Protein AF-A0A2A5AQL3-F1 (afdb_monomer_lite)

Secondary structure (DSSP, 8-state):
-EEETTEEESSEEEEETT-EEE--B-SSS-EEEEEE-SS-EEEEEEE-BS--EEE--S-EEEEEE-SS-TT-EEEEEEES-S------TTS-----SPPSEEEEEEE--TTBSS-EEEEEEEPSS---------GGGBPPPPP-PPPHHHHHHHHHHTT--------------------------TT------------------------

Structure (mmCIF, N/CA/C/O backbone):
data_AF-A0A2A5AQL3-F1
#
_entry.id   AF-A0A2A5AQL3-F1
#
loop_
_atom_site.group_PDB
_atom_site.id
_atom_site.type_symbol
_atom_site.label_atom_id
_atom_site.label_alt_id
_atom_site.label_comp_id
_atom_site.label_asym_id
_atom_site.label_entity_id
_atom_site.label_seq_id
_atom_site.pdbx_PDB_ins_code
_atom_site.Cartn_x
_atom_site.Cartn_y
_atom_site.Cartn_z
_atom_site.occupancy
_atom_site.B_iso_or_equiv
_atom_site.auth_seq_id
_atom_site.auth_comp_id
_atom_site.auth_asym_id
_atom_site.auth_atom_id
_atom_site.pdbx_PDB_model_num
ATOM 1 N N . MET A 1 1 ? 4.014 -6.998 -7.794 1.00 96.44 1 MET A N 1
ATOM 2 C CA . MET A 1 1 ? 3.360 -5.845 -8.438 1.00 96.44 1 MET A CA 1
ATOM 3 C C . MET A 1 1 ? 3.748 -5.825 -9.908 1.00 96.44 1 MET A C 1
ATOM 5 O O . MET A 1 1 ? 4.923 -5.728 -10.211 1.00 96.44 1 MET A O 1
ATOM 9 N N . VAL A 1 2 ? 2.792 -6.007 -10.815 1.00 98.00 2 VAL A N 1
ATOM 10 C CA . VAL A 1 2 ? 3.047 -6.128 -12.260 1.00 98.00 2 VAL A CA 1
ATOM 11 C C . VAL A 1 2 ? 2.979 -4.767 -12.951 1.00 98.00 2 VAL A C 1
ATOM 13 O O . VAL A 1 2 ? 2.161 -3.936 -12.569 1.00 98.00 2 VAL A O 1
ATOM 16 N N . GLN A 1 3 ? 3.802 -4.560 -13.975 1.00 98.19 3 GLN A N 1
ATOM 17 C CA . GLN A 1 3 ? 3.658 -3.472 -14.945 1.00 98.19 3 GLN A CA 1
ATOM 18 C C . GLN A 1 3 ? 2.835 -3.994 -16.123 1.00 98.19 3 GLN A C 1
ATOM 20 O O . GLN A 1 3 ? 3.215 -4.996 -16.735 1.00 98.19 3 GLN A O 1
ATOM 25 N N . LYS A 1 4 ? 1.675 -3.389 -16.379 1.00 97.69 4 LYS A N 1
ATOM 26 C CA . LYS A 1 4 ? 0.786 -3.743 -17.494 1.00 97.69 4 LYS A CA 1
ATOM 27 C C . LYS A 1 4 ? -0.075 -2.540 -17.861 1.00 97.69 4 LYS A C 1
ATOM 29 O O . LYS A 1 4 ? -0.548 -1.839 -16.969 1.00 97.69 4 LYS A O 1
ATOM 34 N N . ASN A 1 5 ? -0.349 -2.354 -19.147 1.00 97.44 5 ASN A N 1
ATOM 35 C CA . ASN A 1 5 ? -1.137 -1.252 -19.691 1.00 97.44 5 ASN A CA 1
ATOM 36 C C . ASN A 1 5 ? -0.606 0.123 -19.254 1.00 97.44 5 ASN A C 1
ATOM 38 O O . ASN A 1 5 ? -1.391 1.040 -19.013 1.00 97.44 5 ASN A O 1
ATOM 42 N N . LYS A 1 6 ? 0.721 0.270 -19.136 1.00 97.50 6 LYS A N 1
ATOM 43 C CA . LYS A 1 6 ? 1.376 1.489 -18.637 1.00 97.50 6 LYS A CA 1
ATOM 44 C C . LYS A 1 6 ? 0.867 1.894 -17.247 1.00 97.50 6 LYS A C 1
ATOM 46 O O . LYS A 1 6 ? 0.716 3.081 -16.961 1.00 97.50 6 LYS A O 1
ATOM 51 N N . GLU A 1 7 ? 0.594 0.906 -16.393 1.00 98.00 7 GLU A N 1
ATOM 52 C CA . GLU A 1 7 ? 0.256 1.063 -14.978 1.00 98.00 7 GLU A CA 1
ATOM 53 C C . GLU A 1 7 ? 0.971 0.012 -14.113 1.00 98.00 7 GLU A C 1
ATOM 55 O O . GLU A 1 7 ? 1.351 -1.063 -14.580 1.00 98.00 7 GLU A O 1
ATOM 60 N N . PHE A 1 8 ? 1.110 0.311 -12.820 1.00 98.12 8 PHE A N 1
ATOM 61 C CA . PHE A 1 8 ? 1.452 -0.678 -11.802 1.00 98.12 8 PHE A CA 1
ATOM 62 C C . PHE A 1 8 ? 0.181 -1.290 -11.208 1.00 98.12 8 PHE A C 1
ATOM 64 O O . PHE A 1 8 ? -0.707 -0.576 -10.733 1.00 98.12 8 PHE A O 1
ATOM 71 N N . PHE A 1 9 ? 0.115 -2.620 -11.166 1.00 96.25 9 PHE A N 1
ATOM 72 C CA . PHE A 1 9 ? -0.994 -3.353 -10.570 1.00 96.25 9 PHE A CA 1
ATOM 73 C C . PHE A 1 9 ? -0.526 -4.325 -9.466 1.00 96.25 9 PHE A C 1
ATOM 75 O O . PHE A 1 9 ? 0.368 -5.149 -9.690 1.00 96.25 9 PHE A O 1
ATOM 82 N N . PRO A 1 10 ? -1.137 -4.287 -8.268 1.00 95.56 10 PRO A N 1
ATOM 83 C CA . PRO A 1 10 ? -2.096 -3.277 -7.806 1.00 95.56 10 PRO A CA 1
ATOM 84 C C . PRO A 1 10 ? -1.428 -1.906 -7.558 1.00 95.56 10 PRO A C 1
ATOM 86 O O . PRO A 1 10 ? -0.244 -1.861 -7.249 1.00 95.56 10 PRO A O 1
ATOM 89 N N . LYS A 1 11 ? -2.199 -0.801 -7.587 1.00 95.44 11 LYS A N 1
ATOM 90 C CA . LYS A 1 11 ? -1.698 0.554 -7.233 1.00 95.44 11 LYS A CA 1
ATOM 91 C C . LYS A 1 11 ? -1.263 0.696 -5.770 1.00 95.44 11 LYS A C 1
ATOM 93 O O . LYS A 1 11 ? -0.419 1.520 -5.448 1.00 95.44 11 LYS A O 1
ATOM 98 N N . VAL A 1 12 ? -1.851 -0.107 -4.885 1.00 96.06 12 VAL A N 1
ATOM 99 C CA . VAL A 1 12 ? -1.443 -0.237 -3.481 1.00 96.06 12 VAL A CA 1
ATOM 100 C C . VAL A 1 12 ? -1.299 -1.718 -3.170 1.00 96.06 12 VAL A C 1
ATOM 102 O O . VAL A 1 12 ? -2.273 -2.475 -3.317 1.00 96.06 12 VAL A O 1
ATOM 105 N N . LEU A 1 13 ? -0.096 -2.105 -2.759 1.00 96.12 13 LEU A N 1
ATOM 106 C CA . LEU A 1 13 ? 0.259 -3.424 -2.249 1.00 96.12 13 LEU A CA 1
ATOM 107 C C . LEU A 1 13 ? 0.559 -3.298 -0.753 1.00 96.12 13 LEU A C 1
ATOM 109 O O . LEU A 1 13 ? 1.261 -2.378 -0.356 1.00 96.12 13 LEU A O 1
ATOM 113 N N . VAL A 1 14 ? 0.043 -4.216 0.059 1.00 95.62 14 VAL A N 1
ATOM 114 C CA . VAL A 1 14 ? 0.361 -4.306 1.491 1.00 95.62 14 VAL A CA 1
ATOM 115 C C . VAL A 1 14 ? 1.009 -5.659 1.733 1.00 95.62 14 VAL A C 1
ATOM 117 O O . VAL A 1 14 ? 0.516 -6.656 1.200 1.00 95.62 14 VAL A O 1
ATOM 120 N N . ALA A 1 15 ? 2.110 -5.684 2.476 1.00 94.81 15 ALA A N 1
ATOM 121 C CA . ALA A 1 15 ? 2.846 -6.902 2.781 1.00 94.81 15 ALA A CA 1
ATOM 122 C C . ALA A 1 15 ? 3.559 -6.806 4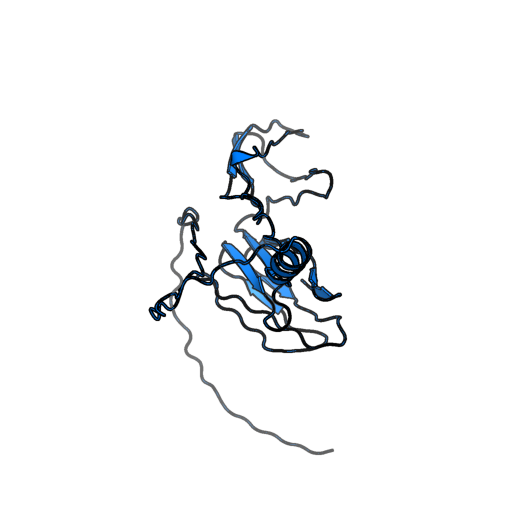.145 1.00 94.81 15 ALA A C 1
ATOM 124 O O . ALA A 1 15 ? 3.904 -5.703 4.571 1.00 94.81 15 ALA A O 1
ATOM 125 N N . PRO A 1 16 ? 3.820 -7.933 4.823 1.00 95.31 16 PRO A N 1
ATOM 126 C CA . PRO A 1 16 ? 4.685 -7.957 5.999 1.00 95.31 16 PRO A CA 1
ATOM 127 C C . PRO A 1 16 ? 6.148 -7.627 5.674 1.00 95.31 16 PRO A C 1
ATOM 129 O O . PRO A 1 16 ? 6.594 -7.759 4.524 1.00 95.31 16 PRO A O 1
ATOM 132 N N . ILE A 1 17 ? 6.912 -7.243 6.699 1.00 96.62 17 ILE A N 1
ATOM 133 C CA . ILE A 1 17 ? 8.380 -7.163 6.637 1.00 96.62 17 ILE A CA 1
ATOM 134 C C . ILE A 1 17 ? 8.960 -8.479 6.088 1.00 96.62 17 ILE A C 1
ATOM 136 O O . ILE A 1 17 ? 8.407 -9.557 6.287 1.00 96.62 17 ILE A O 1
ATOM 140 N N . ASN A 1 18 ? 10.072 -8.379 5.359 1.00 95.69 18 ASN A N 1
ATOM 141 C CA . ASN A 1 18 ? 10.784 -9.486 4.711 1.00 95.69 18 ASN A CA 1
ATOM 142 C C . ASN A 1 18 ? 10.027 -10.164 3.558 1.00 95.69 18 ASN A C 1
ATOM 144 O O . ASN A 1 18 ? 10.521 -11.130 2.975 1.00 95.69 18 ASN A O 1
ATOM 148 N N . THR A 1 19 ? 8.886 -9.615 3.132 1.00 93.62 19 THR A N 1
ATOM 149 C CA . THR A 1 19 ? 8.210 -10.089 1.920 1.00 93.62 19 THR A CA 1
ATOM 150 C C . THR A 1 19 ? 9.032 -9.772 0.668 1.00 93.62 19 THR A C 1
ATOM 152 O O . THR A 1 19 ? 9.447 -8.630 0.440 1.00 93.62 19 THR A O 1
ATOM 155 N N . LYS A 1 20 ? 9.210 -10.782 -0.192 1.00 96.56 20 LYS A N 1
ATOM 156 C CA . LYS A 1 20 ? 9.762 -10.633 -1.547 1.00 96.56 20 LYS A CA 1
ATOM 157 C C . LYS A 1 20 ? 8.668 -10.167 -2.508 1.00 96.56 20 LYS A C 1
ATOM 159 O O . LYS A 1 20 ? 7.750 -10.921 -2.830 1.00 96.56 20 LYS A O 1
ATOM 164 N N . VAL A 1 21 ? 8.775 -8.940 -3.014 1.00 97.50 21 VAL A N 1
ATOM 165 C CA . VAL A 1 21 ? 7.838 -8.403 -4.014 1.00 97.50 21 VAL A CA 1
ATOM 166 C C . VAL A 1 21 ? 8.438 -8.536 -5.406 1.00 97.50 21 VAL A C 1
ATOM 168 O O . VAL A 1 21 ? 9.466 -7.939 -5.704 1.00 97.50 21 VAL A O 1
ATOM 171 N N . TRP A 1 22 ? 7.767 -9.289 -6.274 1.00 98.06 22 TRP A N 1
ATOM 172 C CA . TRP A 1 22 ? 8.137 -9.430 -7.684 1.00 98.06 22 TRP A CA 1
ATOM 173 C C . TRP A 1 22 ? 7.622 -8.286 -8.546 1.00 98.06 22 TRP A C 1
ATOM 175 O O . TRP A 1 22 ? 6.484 -7.842 -8.364 1.00 98.06 22 TRP A O 1
ATOM 185 N N . PHE A 1 23 ? 8.415 -7.893 -9.543 1.00 98.06 23 PHE A N 1
ATOM 186 C CA . PHE A 1 23 ? 8.087 -6.804 -10.459 1.00 98.06 23 PHE A CA 1
ATOM 187 C C . PHE A 1 23 ? 8.127 -7.175 -11.951 1.00 98.06 23 PHE A C 1
ATOM 189 O O . PHE A 1 23 ? 8.929 -6.626 -12.706 1.00 98.06 23 PHE A O 1
ATOM 196 N N . PRO A 1 24 ? 7.274 -8.093 -12.426 1.00 98.19 24 PRO A N 1
ATOM 197 C CA . PRO A 1 24 ? 7.236 -8.434 -13.843 1.00 98.19 24 PRO A CA 1
ATOM 198 C C . PRO A 1 24 ? 6.749 -7.259 -14.699 1.00 98.19 24 PRO A C 1
ATOM 200 O O . PRO A 1 24 ? 5.858 -6.509 -14.294 1.00 98.19 24 PRO A O 1
ATOM 203 N N . ASN A 1 25 ? 7.308 -7.130 -15.899 1.00 98.50 25 ASN A N 1
ATOM 204 C CA . ASN A 1 25 ? 6.835 -6.246 -16.956 1.00 98.50 25 ASN A CA 1
ATOM 205 C C . ASN A 1 25 ? 6.129 -7.059 -18.050 1.00 98.50 25 ASN A C 1
ATOM 207 O O . ASN A 1 25 ? 6.756 -7.872 -18.729 1.00 98.50 25 ASN A O 1
ATOM 211 N N . LYS A 1 26 ? 4.817 -6.843 -18.194 1.00 98.19 26 LYS A N 1
ATOM 212 C CA . LYS A 1 26 ? 3.959 -7.498 -19.191 1.00 98.19 26 LYS A CA 1
ATOM 213 C C . LYS A 1 26 ? 3.638 -6.614 -20.397 1.00 98.19 26 LYS A C 1
ATOM 215 O O . LYS A 1 26 ? 2.920 -7.071 -21.281 1.00 98.19 26 LYS A O 1
ATOM 220 N N . ASP A 1 27 ? 4.139 -5.386 -20.437 1.00 97.69 27 ASP A N 1
ATOM 221 C CA . ASP A 1 27 ? 4.005 -4.530 -21.609 1.00 97.69 27 ASP A CA 1
ATOM 222 C C . ASP A 1 27 ? 5.117 -4.834 -22.629 1.00 97.69 27 ASP A C 1
ATOM 224 O O . ASP A 1 27 ? 6.225 -5.229 -22.255 1.00 97.69 27 ASP A O 1
ATOM 228 N N . PRO A 1 28 ? 4.866 -4.630 -23.936 1.00 96.56 28 PRO A N 1
ATOM 229 C CA . PRO A 1 28 ? 5.867 -4.863 -24.980 1.00 96.56 28 PRO A CA 1
ATOM 230 C C . PRO A 1 28 ? 6.956 -3.777 -25.020 1.00 96.56 28 PRO A C 1
ATOM 232 O O . PRO A 1 28 ? 7.865 -3.839 -25.851 1.00 96.56 28 PRO A O 1
ATOM 235 N N . ILE A 1 29 ? 6.886 -2.775 -24.140 1.00 96.94 29 ILE A N 1
ATOM 236 C CA . ILE A 1 29 ? 7.815 -1.645 -24.048 1.00 96.94 29 ILE A CA 1
ATOM 237 C C . ILE A 1 29 ? 8.629 -1.711 -22.754 1.00 96.94 29 ILE A C 1
ATOM 239 O O . ILE A 1 29 ? 8.264 -2.394 -21.797 1.00 96.94 29 ILE A O 1
ATOM 243 N N . PHE A 1 30 ? 9.764 -1.016 -22.740 1.00 97.94 30 PHE A N 1
ATOM 244 C CA . PHE A 1 30 ? 10.570 -0.908 -21.532 1.00 97.94 30 PHE A CA 1
ATOM 245 C C . PHE A 1 30 ? 9.830 -0.100 -20.473 1.00 97.94 30 PHE A C 1
ATOM 247 O O . PHE A 1 30 ? 9.227 0.934 -20.763 1.00 97.94 30 PHE A O 1
ATOM 254 N N . HIS A 1 31 ? 9.936 -0.575 -19.243 1.00 98.06 31 HIS A N 1
ATOM 255 C CA . HIS A 1 31 ? 9.557 0.149 -18.045 1.00 98.06 31 HIS A CA 1
AT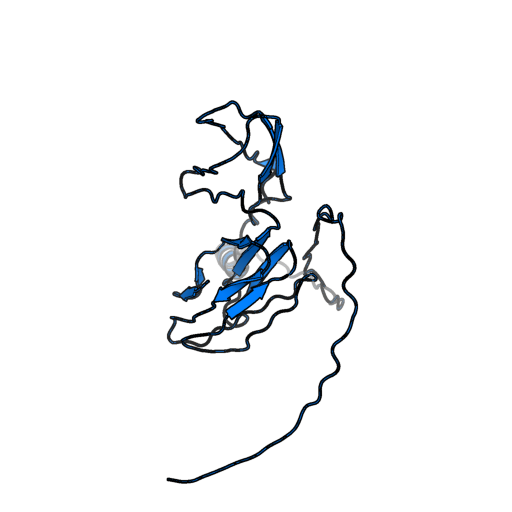OM 256 C C . HIS A 1 31 ? 10.681 0.012 -17.023 1.00 98.06 31 HIS A C 1
ATOM 258 O O . HIS A 1 31 ? 11.577 -0.819 -17.183 1.00 98.06 31 HIS A O 1
ATOM 264 N N . ASN A 1 32 ? 10.637 0.835 -15.987 1.00 96.88 32 ASN A N 1
ATOM 265 C CA . ASN A 1 32 ? 11.533 0.744 -14.850 1.00 96.88 32 ASN A CA 1
ATOM 266 C C . ASN A 1 32 ? 10.748 0.952 -13.562 1.00 96.88 32 ASN A C 1
ATOM 268 O O . ASN A 1 32 ? 9.611 1.432 -13.568 1.00 96.88 32 ASN A O 1
ATOM 272 N N . ILE A 1 33 ? 11.399 0.599 -12.462 1.00 96.94 33 ILE A N 1
ATOM 273 C CA . ILE A 1 33 ? 10.881 0.805 -11.121 1.00 96.94 33 ILE A CA 1
ATOM 274 C C . ILE A 1 33 ? 11.939 1.530 -10.335 1.00 96.94 33 ILE A C 1
ATOM 276 O O . ILE A 1 33 ? 13.025 0.990 -10.134 1.00 96.94 33 ILE A O 1
ATOM 280 N N . PHE A 1 34 ? 11.580 2.714 -9.862 1.00 96.25 34 PHE A N 1
ATOM 281 C CA . PHE A 1 34 ? 12.422 3.491 -8.976 1.00 96.25 34 PHE A CA 1
ATOM 282 C C . PHE A 1 34 ? 11.656 3.929 -7.725 1.00 96.25 34 PHE A C 1
ATOM 284 O O . PHE A 1 34 ? 10.426 4.026 -7.721 1.00 96.25 34 PHE A O 1
ATOM 291 N N . SER A 1 35 ? 12.396 4.202 -6.658 1.00 94.12 35 SER A N 1
ATOM 292 C CA . SER A 1 35 ? 11.920 4.852 -5.443 1.00 94.12 35 SER A CA 1
ATOM 293 C C . SER A 1 35 ? 13.046 5.699 -4.864 1.00 94.12 35 SER A C 1
ATOM 295 O O . SER A 1 35 ? 14.115 5.175 -4.553 1.00 94.12 35 SER A O 1
ATOM 297 N N . TYR A 1 36 ? 12.794 6.992 -4.669 1.00 87.62 36 TYR A N 1
ATOM 298 C CA . TYR A 1 36 ? 13.705 7.900 -3.962 1.00 87.62 36 TYR A CA 1
ATOM 299 C C . TYR A 1 36 ? 13.287 8.089 -2.498 1.00 87.62 36 TYR A C 1
ATOM 301 O O . TYR A 1 36 ? 13.374 9.180 -1.944 1.00 87.62 36 TYR A O 1
ATOM 309 N N . ASN A 1 37 ? 12.789 7.026 -1.866 1.00 85.75 37 ASN A N 1
ATOM 310 C CA . ASN A 1 37 ? 12.355 7.064 -0.476 1.00 85.75 37 ASN A CA 1
ATOM 311 C C . ASN A 1 37 ? 13.555 7.042 0.487 1.00 85.75 37 ASN A C 1
ATOM 313 O O . ASN A 1 37 ? 14.507 6.287 0.280 1.00 85.75 37 ASN A O 1
ATOM 317 N N . LYS A 1 38 ? 13.470 7.799 1.589 1.00 87.12 38 LYS A N 1
ATOM 318 C CA . LYS A 1 38 ? 14.459 7.801 2.683 1.00 87.12 38 LYS A CA 1
ATOM 319 C C . LYS A 1 38 ? 14.644 6.417 3.312 1.00 87.12 38 LYS A C 1
ATOM 321 O O . LYS A 1 38 ? 15.739 6.089 3.751 1.00 87.12 38 LYS A O 1
ATOM 326 N N . ILE A 1 39 ? 13.593 5.592 3.322 1.00 90.06 39 ILE A N 1
ATOM 327 C CA . ILE A 1 39 ? 13.624 4.249 3.926 1.00 90.06 39 ILE A CA 1
ATOM 328 C C . ILE A 1 39 ? 14.462 3.271 3.090 1.00 90.06 39 ILE A C 1
ATOM 330 O O . ILE A 1 39 ? 15.239 2.484 3.631 1.00 90.06 39 ILE A O 1
ATOM 334 N N . LYS A 1 40 ? 14.282 3.299 1.765 1.00 86.56 40 LYS A N 1
ATOM 335 C CA . LYS A 1 40 ? 15.022 2.478 0.803 1.00 86.56 40 LYS A CA 1
ATOM 336 C C . LYS A 1 40 ? 15.001 3.163 -0.553 1.00 86.56 40 LYS A C 1
ATOM 338 O O . LYS A 1 40 ? 13.936 3.285 -1.163 1.00 86.56 40 LYS A O 1
ATOM 343 N N . LYS A 1 41 ? 16.182 3.538 -1.038 1.00 93.12 41 LYS A N 1
ATOM 344 C CA . LYS A 1 41 ? 16.367 3.876 -2.447 1.00 93.12 41 LYS A CA 1
ATOM 345 C C . LYS A 1 41 ? 16.312 2.591 -3.267 1.00 93.12 41 LYS A C 1
ATOM 347 O O . LYS A 1 41 ? 16.860 1.565 -2.864 1.00 93.12 41 LYS A O 1
ATOM 352 N N . LEU A 1 42 ? 15.613 2.640 -4.389 1.00 93.00 42 LEU A N 1
ATOM 353 C CA . LEU A 1 42 ? 15.448 1.509 -5.292 1.00 93.00 42 LEU A CA 1
ATOM 354 C C . LEU A 1 42 ? 15.542 2.014 -6.723 1.00 93.00 42 LEU A C 1
ATOM 356 O O . LEU A 1 42 ? 14.876 2.987 -7.057 1.00 93.00 42 LEU A O 1
ATOM 360 N N . ASP A 1 43 ? 16.298 1.316 -7.557 1.00 95.44 43 ASP A N 1
ATOM 361 C CA . ASP A 1 43 ? 16.226 1.435 -9.007 1.00 95.44 43 ASP A CA 1
ATOM 362 C C . ASP A 1 43 ? 16.502 0.057 -9.618 1.00 95.44 43 ASP A C 1
ATOM 364 O O . ASP A 1 43 ? 17.478 -0.616 -9.274 1.00 95.44 43 ASP A O 1
ATOM 368 N N . LEU A 1 44 ? 15.587 -0.421 -10.459 1.00 96.12 44 LEU A N 1
ATOM 369 C CA . LEU A 1 44 ? 15.709 -1.712 -11.136 1.00 96.12 44 LEU A CA 1
ATOM 370 C C . LEU A 1 44 ? 16.243 -1.600 -12.565 1.00 96.12 44 LEU A C 1
ATOM 372 O O . LEU A 1 44 ? 16.358 -2.625 -13.238 1.00 96.12 44 LEU A O 1
ATOM 376 N N . GLY A 1 45 ? 16.555 -0.387 -13.024 1.00 96.50 45 GLY A N 1
ATOM 377 C CA . GLY A 1 45 ? 16.861 -0.123 -14.421 1.00 96.50 45 GLY A CA 1
ATOM 378 C C . GLY A 1 45 ? 15.658 -0.388 -15.330 1.00 96.50 45 GLY A C 1
ATOM 379 O O . GLY A 1 45 ? 14.559 -0.742 -14.892 1.00 96.50 45 GLY A O 1
ATOM 380 N N . LYS A 1 46 ? 15.861 -0.196 -16.634 1.00 97.38 46 LYS A N 1
ATOM 381 C CA . LYS A 1 46 ? 14.834 -0.425 -17.658 1.00 97.38 46 LYS A CA 1
ATOM 382 C C . LYS A 1 46 ? 14.861 -1.883 -18.106 1.00 97.38 46 LYS A C 1
ATOM 384 O O . LYS A 1 46 ? 15.915 -2.395 -18.463 1.00 97.38 46 LYS A O 1
ATOM 389 N N . TYR A 1 47 ? 13.707 -2.544 -18.146 1.00 98.12 47 TYR A N 1
ATOM 390 C CA . TYR A 1 47 ? 13.613 -3.945 -18.571 1.00 98.12 47 TYR A CA 1
ATOM 391 C C . TYR A 1 47 ? 12.253 -4.299 -19.188 1.00 98.12 47 TYR A C 1
ATOM 393 O O . TYR A 1 47 ? 11.271 -3.558 -19.074 1.00 98.12 47 TYR A O 1
ATOM 401 N N . LYS A 1 48 ? 12.202 -5.470 -19.834 1.00 96.75 48 LYS A N 1
ATOM 402 C CA . LYS A 1 48 ? 10.986 -6.174 -20.276 1.00 96.75 48 LYS A CA 1
ATOM 403 C C . LYS A 1 48 ? 10.948 -7.573 -19.653 1.00 96.75 48 LYS A C 1
ATOM 405 O O . LYS A 1 48 ? 11.988 -8.121 -19.296 1.00 96.75 48 LYS A O 1
ATOM 410 N N . GLY A 1 49 ? 9.763 -8.167 -19.529 1.00 96.00 49 GLY A N 1
ATOM 411 C CA . GLY A 1 49 ? 9.623 -9.568 -19.126 1.00 96.00 49 GLY A CA 1
ATOM 412 C C . GLY A 1 49 ? 9.667 -9.810 -17.613 1.00 96.00 49 GLY A C 1
ATOM 413 O O . GLY A 1 49 ? 9.033 -9.096 -16.839 1.00 96.00 49 GLY A O 1
ATOM 414 N N . LYS A 1 50 ? 10.357 -10.876 -17.183 1.00 94.94 50 LYS A N 1
ATOM 415 C CA . LYS A 1 50 ? 10.172 -11.513 -15.858 1.00 94.94 50 LYS A CA 1
ATOM 416 C C . LYS A 1 50 ? 10.370 -10.573 -14.657 1.00 94.94 50 LYS A C 1
ATOM 418 O O . LYS A 1 50 ? 9.665 -10.717 -13.658 1.00 94.94 50 LYS A O 1
ATOM 423 N N . GLY A 1 51 ? 11.267 -9.593 -14.761 1.00 95.31 51 GLY A N 1
ATOM 424 C CA . GLY A 1 51 ? 11.668 -8.759 -13.625 1.00 95.31 51 GLY A CA 1
ATOM 425 C C . GLY A 1 51 ? 12.380 -9.570 -12.536 1.00 95.31 51 GLY A C 1
ATOM 426 O O . GLY A 1 51 ? 12.758 -10.720 -12.753 1.00 95.31 51 GLY A O 1
ATOM 427 N N . ARG A 1 52 ? 12.561 -8.969 -11.356 1.00 96.12 52 ARG A N 1
ATOM 428 C CA . ARG A 1 52 ? 13.227 -9.597 -10.202 1.00 96.12 52 ARG A CA 1
ATOM 429 C C . ARG A 1 52 ? 12.514 -9.263 -8.885 1.00 96.12 52 ARG A C 1
ATOM 431 O O . ARG A 1 52 ? 11.801 -8.253 -8.839 1.00 96.12 52 ARG A O 1
ATOM 438 N N . PRO A 1 53 ? 12.647 -10.094 -7.837 1.00 97.25 53 PRO A N 1
ATOM 439 C CA . PRO A 1 53 ? 12.070 -9.803 -6.536 1.00 97.25 53 PRO A CA 1
ATOM 440 C C . PRO A 1 53 ? 12.925 -8.796 -5.769 1.00 97.25 53 PRO A C 1
ATOM 442 O O . PRO A 1 53 ? 14.149 -8.813 -5.866 1.00 97.25 53 PRO A O 1
ATOM 445 N N . ILE A 1 54 ? 12.279 -7.965 -4.953 1.00 97.00 54 ILE A N 1
ATOM 446 C CA . ILE A 1 54 ? 12.943 -7.096 -3.976 1.00 97.00 54 ILE A CA 1
ATOM 447 C C . ILE A 1 54 ? 12.374 -7.383 -2.596 1.00 97.00 54 ILE A C 1
ATOM 449 O O . ILE A 1 54 ? 11.155 -7.402 -2.410 1.00 97.00 54 ILE A O 1
ATOM 453 N N . THR A 1 55 ? 13.267 -7.592 -1.633 1.00 96.50 55 THR A N 1
ATOM 454 C CA . THR A 1 55 ? 12.912 -7.747 -0.222 1.00 96.50 55 THR A CA 1
ATOM 455 C C . THR A 1 55 ? 12.838 -6.380 0.446 1.00 96.50 55 THR A C 1
ATOM 457 O O . THR A 1 55 ? 13.751 -5.553 0.314 1.00 96.50 55 THR A O 1
ATOM 460 N N . PHE A 1 56 ? 11.763 -6.151 1.193 1.00 95.25 56 PHE A N 1
ATOM 461 C CA . PHE A 1 56 ? 11.588 -4.954 2.007 1.00 95.25 56 PHE A CA 1
ATOM 462 C C . PHE A 1 56 ? 11.702 -5.317 3.489 1.00 95.25 56 PHE A C 1
ATOM 464 O O . PHE A 1 56 ? 10.832 -5.984 4.036 1.00 95.25 56 PHE A O 1
ATOM 471 N N . GLN A 1 57 ? 12.793 -4.891 4.124 1.00 94.50 57 GLN A N 1
ATOM 472 C CA . GLN A 1 57 ? 13.143 -5.281 5.498 1.00 94.50 57 GLN A CA 1
ATOM 473 C C . GLN A 1 57 ? 12.704 -4.254 6.547 1.00 94.50 57 GLN A C 1
ATOM 475 O O . GLN A 1 57 ? 12.665 -4.558 7.731 1.00 94.50 57 GLN A O 1
ATOM 480 N N . LYS A 1 58 ? 12.368 -3.032 6.124 1.00 95.19 58 LYS A N 1
ATOM 481 C CA . LYS A 1 58 ? 11.925 -1.964 7.022 1.00 95.19 58 LYS A CA 1
ATOM 482 C C . LYS A 1 58 ? 10.438 -1.703 6.833 1.00 95.19 58 LYS A C 1
ATOM 484 O O . LYS A 1 58 ? 9.942 -1.657 5.703 1.00 95.19 58 LYS A O 1
ATOM 489 N N . GLN A 1 59 ? 9.730 -1.512 7.935 1.00 95.69 59 GLN A N 1
ATOM 490 C CA . GLN A 1 59 ? 8.356 -1.034 7.905 1.00 95.69 59 GLN A CA 1
ATOM 491 C C . GLN A 1 59 ? 8.285 0.368 7.287 1.00 95.69 59 GLN A C 1
ATOM 493 O O . GLN A 1 59 ? 9.174 1.193 7.481 1.00 95.69 59 GLN A O 1
ATOM 498 N N . GLY A 1 60 ? 7.219 0.636 6.534 1.00 94.25 60 GLY A N 1
ATOM 499 C CA . GLY A 1 60 ? 6.993 1.949 5.945 1.00 94.25 60 GLY A CA 1
ATOM 500 C C . GLY A 1 60 ? 6.197 1.919 4.651 1.00 94.25 60 GLY A C 1
ATOM 501 O O . GLY A 1 60 ? 5.761 0.873 4.173 1.00 94.25 60 GLY A O 1
ATOM 502 N N . ILE A 1 61 ? 6.005 3.103 4.080 1.00 94.88 61 ILE A N 1
ATOM 503 C CA . ILE A 1 61 ? 5.349 3.282 2.786 1.00 94.88 61 ILE A CA 1
ATOM 504 C C . ILE A 1 61 ? 6.428 3.581 1.756 1.00 94.88 61 ILE A C 1
ATOM 506 O O . ILE A 1 61 ? 7.179 4.539 1.903 1.00 94.88 61 ILE A O 1
ATOM 510 N N . TYR A 1 62 ? 6.477 2.775 0.704 1.00 96.06 62 TYR A N 1
ATOM 511 C CA . TYR A 1 62 ? 7.421 2.882 -0.397 1.00 96.06 62 TYR A CA 1
ATOM 512 C C . TYR A 1 62 ? 6.671 3.347 -1.644 1.00 96.06 62 TYR A C 1
ATOM 514 O O . TYR A 1 62 ? 6.019 2.527 -2.301 1.00 96.06 62 TYR A O 1
ATOM 522 N N . PRO A 1 63 ? 6.706 4.651 -1.969 1.00 96.00 63 PRO A N 1
ATOM 523 C CA . PRO A 1 63 ? 6.242 5.120 -3.265 1.00 96.00 63 PRO A CA 1
ATOM 524 C C . PRO A 1 63 ? 7.175 4.577 -4.349 1.00 96.00 63 PRO A C 1
ATOM 526 O O . PRO A 1 63 ? 8.395 4.656 -4.209 1.00 96.00 63 PRO A O 1
ATOM 529 N N . ILE A 1 64 ? 6.610 4.038 -5.422 1.00 96.69 64 ILE A N 1
ATOM 530 C CA . ILE A 1 64 ? 7.369 3.593 -6.589 1.00 96.69 64 ILE A CA 1
ATOM 531 C C . ILE A 1 64 ? 6.866 4.289 -7.851 1.00 96.69 64 ILE A C 1
ATOM 533 O O . ILE A 1 64 ? 5.668 4.566 -7.976 1.00 96.69 64 ILE A O 1
ATOM 537 N N . GLY A 1 65 ? 7.781 4.542 -8.782 1.00 97.06 65 GLY A N 1
ATOM 538 C CA . GLY A 1 65 ? 7.516 5.216 -10.050 1.00 97.06 65 GLY A CA 1
ATOM 539 C C . GLY A 1 65 ? 8.172 4.529 -11.248 1.00 97.06 65 GLY A C 1
ATOM 540 O O . GLY A 1 65 ? 8.986 3.621 -11.085 1.00 97.06 65 GLY A O 1
ATOM 541 N N . CYS A 1 66 ? 7.815 4.990 -12.449 1.00 97.56 66 CYS A N 1
ATOM 542 C CA . CYS A 1 66 ? 8.516 4.700 -13.704 1.00 97.56 66 CYS A CA 1
ATOM 543 C C . CYS A 1 66 ? 8.951 6.020 -14.354 1.00 97.56 66 CYS A C 1
ATOM 545 O O . CYS A 1 66 ? 8.158 6.950 -14.478 1.00 97.56 66 CYS A O 1
ATOM 547 N N . GLU A 1 67 ? 10.212 6.111 -14.763 1.00 95.44 67 GLU A N 1
ATOM 548 C CA . GLU A 1 67 ? 10.803 7.305 -15.380 1.00 95.44 67 GLU A CA 1
ATOM 549 C C . GLU A 1 67 ? 10.255 7.548 -16.787 1.00 95.44 67 GLU A C 1
ATOM 551 O O . GLU A 1 67 ? 10.144 8.686 -17.228 1.00 95.44 67 GLU A O 1
ATOM 556 N N . ILE A 1 68 ? 9.895 6.478 -17.503 1.00 96.38 68 ILE A N 1
ATOM 557 C CA . ILE A 1 68 ? 9.400 6.565 -18.885 1.00 96.38 68 ILE A CA 1
ATOM 558 C C . ILE A 1 68 ? 7.969 7.121 -18.918 1.00 96.38 68 ILE A C 1
ATOM 560 O O . ILE A 1 68 ? 7.604 7.862 -19.828 1.00 96.38 68 ILE A O 1
ATOM 564 N N . HIS A 1 69 ? 7.151 6.779 -17.921 1.00 95.94 69 HIS A N 1
ATOM 565 C CA . HIS A 1 69 ? 5.751 7.184 -17.849 1.00 95.94 69 HIS A CA 1
ATOM 566 C C . HIS A 1 69 ? 5.472 7.838 -16.498 1.00 95.94 69 HIS A C 1
ATOM 568 O O . HIS A 1 69 ? 5.171 7.155 -15.523 1.00 95.94 69 HIS A O 1
ATOM 574 N N . ALA A 1 70 ? 5.491 9.170 -16.451 1.00 93.56 70 ALA A N 1
ATOM 575 C CA . ALA A 1 70 ? 5.352 9.932 -15.205 1.00 93.56 70 ALA A CA 1
ATOM 576 C C . ALA A 1 70 ? 4.044 9.671 -14.422 1.00 93.56 70 ALA A C 1
ATOM 578 O O . ALA A 1 70 ? 3.950 9.998 -13.242 1.00 93.56 70 ALA A O 1
ATOM 579 N N . TRP A 1 71 ? 3.014 9.094 -15.054 1.00 95.12 71 TRP A N 1
ATOM 580 C CA . TRP A 1 71 ? 1.758 8.720 -14.387 1.00 95.12 71 TRP A CA 1
ATOM 581 C C . TRP A 1 71 ? 1.790 7.334 -13.732 1.00 95.12 71 TRP A C 1
ATOM 583 O O . TRP A 1 71 ? 0.884 7.002 -12.963 1.00 95.12 71 TRP A O 1
ATOM 593 N N . MET A 1 72 ? 2.784 6.503 -14.048 1.00 97.38 72 MET A N 1
ATOM 594 C CA . MET A 1 72 ? 2.952 5.200 -13.422 1.00 97.38 72 MET A CA 1
ATOM 595 C C . MET A 1 72 ? 3.490 5.402 -12.014 1.00 97.38 72 MET A C 1
ATOM 597 O O . MET A 1 72 ? 4.689 5.569 -11.811 1.00 97.38 72 MET A O 1
ATOM 601 N N . ALA A 1 73 ? 2.578 5.369 -11.049 1.00 96.62 73 ALA A N 1
ATOM 602 C CA . ALA A 1 73 ? 2.885 5.451 -9.634 1.00 96.62 73 ALA A CA 1
ATOM 603 C C . ALA A 1 73 ? 2.095 4.398 -8.854 1.00 96.62 73 ALA A C 1
ATOM 605 O O . ALA A 1 73 ? 0.931 4.110 -9.158 1.00 96.62 73 ALA A O 1
ATOM 606 N N . ALA A 1 74 ? 2.735 3.827 -7.841 1.00 97.56 74 ALA A N 1
ATOM 607 C CA . ALA A 1 74 ? 2.115 2.908 -6.897 1.00 97.56 74 ALA A CA 1
ATOM 608 C C . ALA A 1 74 ? 2.786 3.003 -5.527 1.00 97.56 74 ALA A C 1
ATOM 610 O O . ALA A 1 74 ? 3.791 3.687 -5.349 1.00 97.56 74 ALA A O 1
ATOM 611 N N . TYR A 1 75 ? 2.208 2.311 -4.551 1.00 97.19 75 TYR A N 1
ATOM 612 C CA . TYR A 1 75 ? 2.694 2.293 -3.179 1.00 97.19 75 TYR A CA 1
ATOM 613 C C . TYR A 1 75 ? 2.769 0.864 -2.661 1.00 97.19 75 TYR A C 1
ATOM 615 O O . TYR A 1 75 ? 1.828 0.079 -2.819 1.00 97.19 75 TYR A O 1
ATOM 623 N N . ILE A 1 76 ? 3.878 0.543 -2.008 1.00 96.94 76 ILE A N 1
ATOM 624 C CA . ILE A 1 76 ? 4.042 -0.688 -1.239 1.00 96.94 76 ILE A CA 1
ATOM 625 C C . ILE A 1 76 ? 4.054 -0.296 0.232 1.00 96.94 76 ILE A C 1
ATOM 627 O O . ILE A 1 76 ? 4.860 0.528 0.646 1.00 96.94 76 ILE A O 1
ATOM 631 N N . ILE A 1 77 ? 3.143 -0.855 1.017 1.00 96.44 77 ILE A N 1
ATOM 632 C CA . ILE A 1 77 ? 3.060 -0.636 2.458 1.00 96.44 77 ILE A CA 1
ATOM 633 C C . ILE A 1 77 ? 3.602 -1.883 3.134 1.00 96.44 77 ILE A C 1
ATOM 635 O O . ILE A 1 77 ? 3.037 -2.965 2.977 1.00 96.44 77 ILE A O 1
ATOM 639 N N . ILE A 1 78 ? 4.689 -1.716 3.872 1.00 96.38 78 ILE A N 1
ATOM 640 C CA . ILE A 1 78 ? 5.321 -2.775 4.646 1.00 96.38 78 ILE A CA 1
ATOM 641 C C . ILE A 1 78 ? 4.966 -2.579 6.109 1.00 96.38 78 ILE A C 1
ATOM 643 O O . ILE A 1 78 ? 5.151 -1.482 6.636 1.00 96.38 78 ILE A O 1
ATOM 647 N N . LEU A 1 79 ? 4.444 -3.624 6.745 1.00 95.38 79 LEU A N 1
ATOM 648 C CA . LEU A 1 79 ? 3.961 -3.603 8.126 1.00 95.38 79 LEU A CA 1
ATOM 649 C C . LEU A 1 79 ? 4.696 -4.652 8.968 1.00 95.38 79 LEU A C 1
ATOM 651 O O . LEU A 1 79 ? 4.978 -5.743 8.478 1.00 95.38 79 LEU A O 1
ATOM 655 N N . ASN A 1 80 ? 4.931 -4.363 10.248 1.00 93.50 80 ASN A N 1
ATOM 656 C CA . ASN A 1 80 ? 5.359 -5.352 11.246 1.00 93.50 80 ASN A CA 1
ATOM 657 C C . ASN A 1 80 ? 4.164 -6.115 11.864 1.00 93.50 80 ASN A C 1
ATOM 659 O O . ASN A 1 80 ? 4.120 -6.395 13.057 1.00 93.50 80 ASN A O 1
ATOM 663 N N . SER A 1 81 ? 3.103 -6.334 11.087 1.00 89.06 81 SER A N 1
ATOM 664 C CA . SER A 1 81 ? 1.866 -6.950 11.564 1.00 89.06 81 SER A CA 1
ATOM 665 C C . SER A 1 81 ? 1.095 -7.561 10.401 1.00 89.06 81 SER A C 1
ATOM 667 O O . SER A 1 81 ? 0.963 -6.935 9.347 1.00 89.06 81 SER A O 1
ATOM 669 N N . ASP A 1 82 ? 0.515 -8.737 10.630 1.00 88.12 82 ASP A N 1
ATOM 670 C CA . ASP A 1 82 ? -0.354 -9.418 9.663 1.00 88.12 82 ASP A CA 1
ATOM 671 C C . ASP A 1 82 ? -1.807 -8.912 9.704 1.00 88.12 82 ASP A C 1
ATOM 673 O O . ASP A 1 82 ? -2.655 -9.320 8.908 1.00 88.12 82 ASP A O 1
ATOM 677 N N . PHE 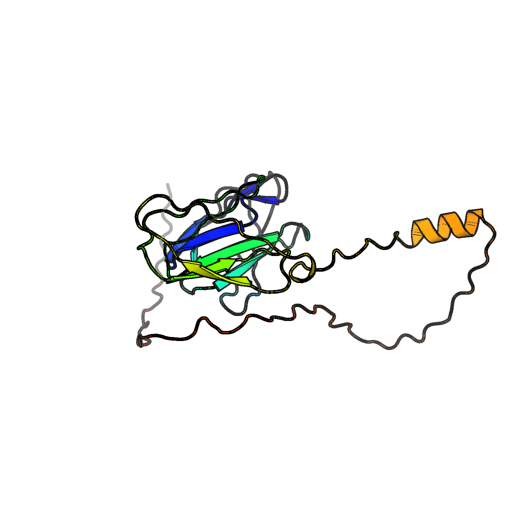A 1 83 ? -2.123 -7.988 10.617 1.00 93.00 83 PHE A N 1
ATOM 678 C CA . PHE A 1 83 ? -3.465 -7.437 10.769 1.00 93.00 83 PHE A CA 1
ATOM 679 C C . PHE A 1 83 ? -3.675 -6.225 9.862 1.00 93.00 83 PHE A C 1
ATOM 681 O O . PHE A 1 83 ? -3.567 -5.071 10.279 1.00 93.00 83 PHE A O 1
ATOM 688 N N . TYR A 1 84 ? -4.028 -6.484 8.605 1.00 94.25 84 TYR A N 1
ATOM 689 C CA . TYR A 1 84 ? -4.381 -5.440 7.648 1.00 94.25 84 TYR A CA 1
ATOM 690 C C . TYR A 1 84 ? -5.541 -5.851 6.742 1.00 94.25 84 TYR A C 1
ATOM 692 O O . TYR A 1 84 ? -5.849 -7.025 6.552 1.00 94.25 84 TYR A O 1
ATOM 700 N N . GLY A 1 85 ? -6.202 -4.850 6.166 1.00 93.19 85 GLY A N 1
ATOM 701 C CA . GLY A 1 85 ? -7.274 -5.040 5.201 1.00 93.19 85 GLY A CA 1
ATOM 702 C C . GLY A 1 85 ? -7.215 -3.961 4.132 1.00 93.19 85 GLY A C 1
ATOM 703 O O . GLY A 1 85 ? -6.967 -2.794 4.428 1.00 93.19 85 GLY A O 1
ATOM 704 N N . LYS A 1 86 ? -7.450 -4.350 2.878 1.00 93.00 86 LYS A N 1
ATOM 705 C CA . LYS A 1 86 ? -7.603 -3.414 1.764 1.00 93.00 86 LYS A CA 1
ATOM 706 C C . LYS A 1 86 ? -9.085 -3.251 1.465 1.00 93.00 86 LYS A C 1
ATOM 708 O O . LYS A 1 86 ? -9.779 -4.246 1.267 1.00 93.00 86 LYS A O 1
ATOM 713 N N . SER A 1 87 ? -9.561 -2.010 1.421 1.00 93.56 87 SER A N 1
ATOM 714 C CA . SER A 1 87 ? -10.922 -1.743 0.972 1.00 93.56 87 SER A CA 1
ATOM 715 C C . SER A 1 87 ? -11.080 -2.086 -0.508 1.00 93.56 87 SER A C 1
ATOM 717 O O . SER A 1 87 ? -10.198 -1.828 -1.333 1.00 93.56 87 SER A O 1
ATOM 719 N N . ASN A 1 88 ? -12.215 -2.686 -0.849 1.00 91.88 88 ASN A N 1
ATOM 720 C CA . ASN A 1 88 ? -12.632 -2.844 -2.235 1.00 91.88 88 ASN A CA 1
ATOM 721 C C . ASN A 1 88 ? -13.229 -1.533 -2.781 1.00 91.88 88 ASN A C 1
ATOM 723 O O . ASN A 1 88 ? -13.319 -0.526 -2.076 1.00 91.88 88 ASN A O 1
ATOM 727 N N . ILE A 1 89 ? -13.660 -1.551 -4.045 1.00 89.25 89 ILE A N 1
ATOM 728 C CA . ILE A 1 89 ? -14.266 -0.388 -4.716 1.00 89.25 89 ILE A CA 1
ATOM 729 C C . ILE A 1 89 ? -15.526 0.139 -4.006 1.00 89.25 89 ILE A C 1
ATOM 731 O O . ILE A 1 89 ? -15.812 1.329 -4.067 1.00 89.25 89 ILE A O 1
ATOM 735 N N . ASN A 1 90 ? -16.228 -0.727 -3.272 1.00 91.44 90 ASN A N 1
ATOM 736 C CA . ASN A 1 90 ? -17.423 -0.386 -2.500 1.00 91.44 90 ASN A CA 1
ATOM 737 C C . ASN A 1 90 ? -17.091 0.074 -1.066 1.00 91.44 90 ASN A C 1
ATOM 739 O O . ASN A 1 90 ? -17.992 0.325 -0.270 1.00 91.44 90 ASN A O 1
ATOM 743 N N . GLY A 1 91 ? -15.805 0.166 -0.710 1.00 90.81 91 GLY A N 1
ATOM 744 C CA . GLY A 1 91 ? -15.346 0.602 0.610 1.00 90.81 91 GLY A CA 1
ATOM 745 C C . GLY A 1 91 ? -15.362 -0.480 1.695 1.00 90.81 91 GLY A C 1
ATOM 746 O O . GLY A 1 91 ? -15.059 -0.176 2.847 1.00 90.81 91 GLY A O 1
ATOM 747 N N . TYR A 1 92 ? -15.671 -1.737 1.363 1.00 93.69 92 TYR A N 1
ATOM 748 C CA . TYR A 1 92 ? -15.662 -2.836 2.333 1.00 93.69 92 TYR A CA 1
ATOM 749 C C . TYR A 1 92 ? -14.271 -3.448 2.472 1.00 93.69 92 TYR A C 1
ATOM 751 O O . TYR A 1 92 ? -13.576 -3.661 1.480 1.00 93.69 92 TYR A O 1
ATOM 759 N N . PHE A 1 93 ? -13.897 -3.784 3.703 1.00 94.44 93 PHE A N 1
ATOM 760 C CA . PHE A 1 93 ? -12.694 -4.541 4.037 1.00 94.44 93 PHE A CA 1
ATOM 761 C C . PHE A 1 93 ? -13.014 -5.526 5.165 1.00 94.44 93 PHE A C 1
ATOM 763 O O . PHE A 1 93 ? -13.994 -5.360 5.892 1.00 94.44 93 PHE A O 1
ATOM 770 N N . SER A 1 94 ? -12.174 -6.544 5.324 1.00 94.19 94 SER A N 1
ATOM 771 C CA . SER A 1 94 ? -12.265 -7.505 6.422 1.00 94.19 94 SER A CA 1
ATOM 772 C C . SER A 1 94 ? -10.877 -7.788 6.972 1.00 94.19 94 SER A C 1
ATOM 774 O O . SER A 1 94 ? -9.951 -7.994 6.191 1.00 94.19 94 SER A O 1
ATOM 776 N N . ILE A 1 95 ? -10.760 -7.850 8.295 1.00 94.19 95 ILE A N 1
ATOM 777 C CA . ILE A 1 95 ? -9.560 -8.300 9.002 1.00 94.19 95 ILE A CA 1
ATOM 778 C C . ILE A 1 95 ? -10.016 -9.423 9.930 1.00 94.19 95 ILE A C 1
ATOM 780 O O . ILE A 1 95 ? -11.022 -9.276 10.626 1.00 94.19 95 ILE A O 1
ATOM 784 N N . LYS A 1 96 ? -9.334 -10.565 9.878 1.00 93.62 96 LYS A N 1
ATOM 785 C CA . LYS A 1 96 ? -9.686 -11.762 10.651 1.00 93.62 96 LYS A CA 1
ATOM 786 C C . LYS A 1 96 ? -8.764 -11.898 11.861 1.00 93.62 96 LYS A C 1
ATOM 788 O O . LYS A 1 96 ? -7.706 -11.280 11.902 1.00 93.62 96 LYS A O 1
ATOM 793 N N . ASN A 1 97 ? -9.169 -12.735 12.813 1.00 92.75 97 ASN A N 1
ATOM 794 C CA . ASN A 1 97 ? -8.342 -13.168 13.945 1.00 92.75 97 ASN A CA 1
ATOM 795 C C . ASN A 1 97 ? -7.871 -12.029 14.873 1.00 92.75 97 ASN A C 1
ATOM 797 O O . ASN A 1 97 ? -6.833 -12.137 15.517 1.00 92.75 97 ASN A O 1
ATOM 801 N N . LEU A 1 98 ? -8.646 -10.942 14.962 1.00 93.69 98 LEU A N 1
ATOM 802 C CA . LEU A 1 98 ? -8.421 -9.874 15.936 1.00 93.69 98 LEU A CA 1
ATOM 803 C C . LEU A 1 98 ? -9.028 -10.257 17.291 1.00 93.69 98 LEU A C 1
ATOM 805 O O . LEU A 1 98 ? -10.172 -10.707 17.357 1.00 93.69 98 LEU A O 1
ATOM 809 N N . LYS A 1 99 ? -8.274 -10.044 18.375 1.00 94.88 99 LYS A N 1
ATOM 810 C CA . LYS A 1 99 ? -8.758 -10.247 19.750 1.00 94.88 99 LYS A CA 1
ATOM 811 C C . LYS A 1 99 ? -9.808 -9.191 20.115 1.00 94.88 99 LYS A C 1
ATOM 813 O O . LYS A 1 99 ? -9.720 -8.049 19.660 1.00 94.88 99 LYS A O 1
ATOM 818 N N . ALA A 1 100 ? -10.770 -9.547 20.964 1.00 96.62 100 ALA A N 1
ATOM 819 C CA . ALA A 1 100 ? -11.661 -8.561 21.573 1.00 96.62 100 ALA A CA 1
ATOM 820 C C . ALA A 1 100 ? -10.867 -7.563 22.436 1.00 96.62 100 ALA A C 1
ATOM 822 O O . ALA A 1 100 ? -9.806 -7.901 22.960 1.00 96.62 100 ALA A O 1
ATOM 823 N N . GLY A 1 101 ? -11.374 -6.337 22.564 1.00 96.75 101 GLY A N 1
ATOM 824 C CA . GLY A 1 101 ? -10.716 -5.251 23.295 1.00 96.75 101 GLY A CA 1
ATOM 825 C C . GLY A 1 101 ? -10.597 -3.961 22.489 1.00 96.75 101 GLY A C 1
ATOM 826 O O . GLY A 1 101 ? -11.246 -3.787 21.454 1.00 96.75 101 GLY A O 1
ATOM 827 N N . GLU A 1 102 ? -9.787 -3.031 22.988 1.00 97.25 102 GLU A N 1
ATOM 828 C CA . GLU A 1 102 ? -9.527 -1.748 22.336 1.00 97.25 102 GLU A CA 1
ATOM 829 C C . GLU A 1 102 ? -8.394 -1.861 21.313 1.00 97.25 102 GLU A C 1
ATOM 831 O O . GLU A 1 102 ? -7.345 -2.434 21.589 1.00 97.25 102 GLU A O 1
ATOM 836 N N . HIS A 1 103 ? -8.596 -1.275 20.134 1.00 95.75 103 HIS A N 1
ATOM 837 C CA . HIS A 1 103 ? -7.610 -1.242 19.054 1.00 95.75 103 HIS A CA 1
ATOM 838 C C . HIS A 1 103 ? -7.537 0.146 18.425 1.00 95.75 103 HIS A C 1
ATOM 840 O O . HIS A 1 103 ? -8.497 0.922 18.460 1.00 95.75 103 HIS A O 1
ATOM 846 N N . ILE A 1 104 ? -6.411 0.439 17.775 1.00 95.44 104 ILE A N 1
ATOM 847 C CA . ILE A 1 104 ? -6.252 1.622 16.926 1.00 95.44 104 ILE A CA 1
ATOM 848 C C . ILE A 1 104 ? -6.275 1.180 15.464 1.00 95.44 104 ILE A C 1
ATOM 850 O O . ILE A 1 104 ? -5.336 0.567 14.960 1.00 95.44 104 ILE A O 1
ATOM 854 N N . LEU A 1 105 ? -7.340 1.549 14.757 1.00 95.12 105 LEU A N 1
ATOM 855 C CA . LEU A 1 105 ? -7.422 1.398 13.314 1.00 95.12 105 LEU A CA 1
ATOM 856 C C . LEU A 1 105 ? -6.607 2.502 12.634 1.00 95.12 105 LEU A C 1
ATOM 858 O O . LEU A 1 105 ? -6.967 3.682 12.694 1.00 95.12 105 LEU A O 1
ATOM 862 N N . ASN A 1 106 ? -5.532 2.103 11.960 1.00 94.81 106 ASN A N 1
ATOM 863 C CA . ASN A 1 106 ? -4.728 2.970 11.107 1.00 94.81 106 ASN A CA 1
ATOM 864 C C . ASN A 1 106 ? -5.259 2.917 9.671 1.00 94.81 106 ASN A C 1
ATOM 866 O O . ASN A 1 106 ? -5.340 1.849 9.071 1.00 94.81 106 ASN A O 1
ATOM 870 N N . ILE A 1 107 ? -5.608 4.074 9.111 1.00 95.38 107 ILE A N 1
ATOM 871 C CA . ILE A 1 107 ? -6.165 4.201 7.761 1.00 95.38 107 ILE A CA 1
ATOM 872 C C . ILE A 1 107 ? -5.212 5.044 6.927 1.00 95.38 107 ILE A C 1
ATOM 874 O O . ILE A 1 107 ? -4.833 6.154 7.317 1.00 95.38 107 ILE A O 1
ATOM 878 N N . TRP A 1 108 ? -4.851 4.521 5.761 1.00 95.75 108 TRP A N 1
ATOM 879 C CA . TRP A 1 108 ? -3.961 5.182 4.824 1.00 95.75 108 TRP A CA 1
ATOM 880 C C . TRP A 1 108 ? -4.472 5.043 3.387 1.00 95.75 108 TRP A C 1
ATOM 882 O O . TRP A 1 108 ? -4.960 3.986 2.991 1.00 95.75 108 TRP A O 1
ATOM 892 N N . SER A 1 109 ? -4.339 6.112 2.606 1.00 94.69 109 SER A N 1
ATOM 893 C CA . SER A 1 109 ? -4.453 6.098 1.148 1.00 94.69 109 SER A CA 1
ATOM 894 C C . SER A 1 109 ? -3.657 7.281 0.582 1.00 94.69 109 SER A C 1
ATOM 896 O O . SER A 1 109 ? -3.458 8.276 1.292 1.00 94.69 109 SER A O 1
ATOM 898 N N . PRO A 1 110 ? -3.203 7.219 -0.681 1.00 93.38 110 PRO A N 1
ATOM 899 C CA . PRO A 1 110 ? -2.445 8.313 -1.282 1.00 93.38 110 PRO A CA 1
ATOM 900 C C . PRO A 1 110 ? -3.250 9.614 -1.413 1.00 93.38 110 PRO A C 1
ATOM 902 O O . PRO A 1 110 ? -2.668 10.701 -1.467 1.00 93.38 110 PRO A O 1
ATOM 905 N N . GLU A 1 111 ? -4.581 9.529 -1.412 1.00 93.31 111 GLU A N 1
ATOM 906 C CA . GLU A 1 111 ? -5.503 10.663 -1.444 1.00 93.31 111 GLU A CA 1
ATOM 907 C C . GLU A 1 111 ? -5.724 11.320 -0.072 1.00 93.31 111 GLU A C 1
ATOM 909 O O . GLU A 1 111 ? -6.293 12.412 -0.017 1.00 93.31 111 GLU A O 1
ATOM 914 N N . LEU A 1 112 ? -5.279 10.707 1.028 1.00 95.38 112 LEU A N 1
ATOM 915 C CA . LEU A 1 112 ? -5.350 11.306 2.362 1.00 95.38 112 LEU A CA 1
ATOM 916 C C . LEU A 1 112 ? -4.243 12.340 2.565 1.00 95.38 112 LEU A C 1
ATOM 918 O O . LEU A 1 112 ? -3.128 12.179 2.073 1.00 95.38 112 LEU A O 1
ATOM 922 N N . LYS A 1 113 ? -4.539 13.403 3.323 1.00 94.50 113 LYS A N 1
ATOM 923 C CA . LYS A 1 113 ? -3.533 14.402 3.730 1.00 94.50 113 LYS A CA 1
ATOM 924 C C . LYS A 1 113 ? -2.476 13.794 4.643 1.00 94.50 113 LYS A C 1
ATOM 926 O O . LYS A 1 113 ? -1.302 14.075 4.476 1.00 94.50 113 LYS A O 1
ATOM 931 N N . LYS A 1 114 ? -2.927 12.982 5.597 1.00 94.44 114 LYS A N 1
ATOM 932 C CA . LYS A 1 114 ? -2.108 12.243 6.555 1.00 94.44 114 LYS A CA 1
ATOM 933 C C . LYS A 1 114 ? -2.824 10.965 6.966 1.00 94.44 114 LYS A C 1
ATOM 935 O O . LYS A 1 114 ? -4.022 10.815 6.710 1.00 94.44 114 LYS A O 1
ATOM 940 N N . ARG A 1 115 ? -2.099 10.055 7.614 1.00 93.62 115 ARG A N 1
ATOM 941 C CA . ARG A 1 115 ? -2.678 8.831 8.178 1.00 93.62 115 ARG A CA 1
ATOM 942 C C . ARG A 1 115 ? -3.750 9.186 9.212 1.00 93.62 115 ARG A C 1
ATOM 944 O O . ARG A 1 115 ? -3.582 10.118 9.996 1.00 93.62 115 ARG A O 1
ATOM 951 N N . ILE A 1 116 ? -4.852 8.442 9.215 1.00 95.25 116 ILE A N 1
ATOM 952 C CA . ILE A 1 116 ? -5.927 8.618 10.195 1.00 95.25 116 ILE A CA 1
ATOM 953 C C . ILE A 1 116 ? -5.833 7.479 11.210 1.00 95.25 116 ILE A C 1
ATOM 955 O O . ILE A 1 116 ? -5.798 6.313 10.824 1.00 95.25 116 ILE A O 1
ATOM 959 N N . LYS A 1 117 ? -5.841 7.817 12.501 1.00 95.81 117 LYS A N 1
ATOM 960 C CA . LYS A 1 117 ? -5.970 6.865 13.612 1.00 95.81 117 LYS A CA 1
ATOM 961 C C . LYS A 1 117 ? -7.407 6.926 14.142 1.00 95.81 117 LYS A C 1
ATOM 963 O O . LYS A 1 117 ? -7.929 8.020 14.370 1.00 95.81 117 LYS A O 1
ATOM 968 N N . ARG A 1 118 ? -8.075 5.783 14.317 1.00 95.25 118 ARG A N 1
ATOM 969 C CA . ARG A 1 118 ? -9.412 5.689 14.938 1.00 95.25 118 ARG A CA 1
ATOM 970 C C . ARG A 1 118 ? -9.402 4.626 16.028 1.00 95.25 118 ARG A C 1
ATOM 972 O O . ARG A 1 118 ? -9.084 3.477 15.747 1.00 95.25 118 ARG A O 1
ATOM 979 N N . LYS A 1 119 ? -9.780 4.999 17.251 1.00 96.19 119 LYS A N 1
ATOM 980 C CA . LYS A 1 119 ? -10.005 4.034 18.330 1.00 96.19 119 LYS A CA 1
ATOM 981 C C . LYS A 1 119 ? -11.265 3.224 18.017 1.00 96.19 119 LYS A C 1
ATOM 983 O O . LYS A 1 119 ? -12.292 3.805 17.665 1.00 96.19 119 LYS A O 1
ATOM 988 N N . ILE A 1 120 ? -11.169 1.904 18.105 1.00 95.88 120 ILE A N 1
ATOM 989 C CA . ILE A 1 120 ? -12.284 0.974 17.926 1.00 95.88 120 ILE A CA 1
ATOM 990 C C . ILE A 1 120 ? -12.291 -0.028 19.078 1.00 95.88 120 ILE A C 1
ATOM 992 O O . ILE A 1 120 ? -11.239 -0.375 19.609 1.00 95.88 120 ILE A O 1
ATOM 996 N N . THR A 1 121 ? -13.472 -0.514 19.438 1.00 96.38 121 THR A N 1
ATOM 997 C CA . THR A 1 121 ? -13.634 -1.569 20.441 1.00 96.38 121 THR A CA 1
ATOM 998 C C . THR A 1 121 ? -14.254 -2.778 19.763 1.00 96.38 121 THR A C 1
ATOM 1000 O O . THR A 1 121 ? -15.306 -2.666 19.132 1.00 96.38 121 THR A O 1
ATOM 1003 N N . LEU A 1 122 ? -13.588 -3.923 19.869 1.00 96.75 122 LEU A N 1
ATOM 1004 C CA . LEU A 1 122 ? -14.027 -5.190 19.2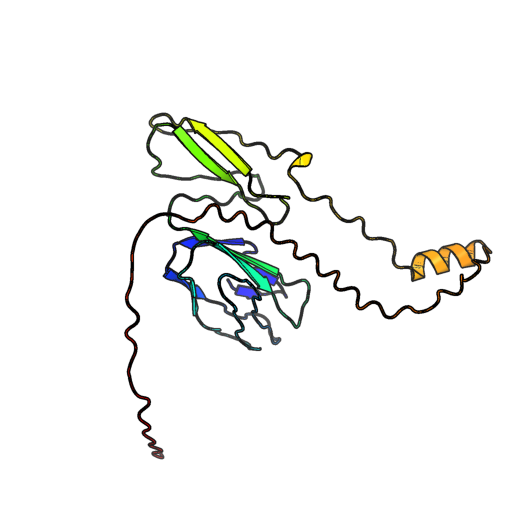99 1.00 96.75 122 LEU A CA 1
ATOM 1005 C C . LEU A 1 122 ? -14.630 -6.069 20.389 1.00 96.75 122 LEU A C 1
ATOM 1007 O O . LEU A 1 122 ? -14.048 -6.231 21.461 1.00 96.75 122 LEU A O 1
ATOM 1011 N N . LYS A 1 123 ? -15.788 -6.658 20.097 1.00 96.38 123 LYS A N 1
ATOM 1012 C CA . LYS A 1 123 ? -16.391 -7.728 20.901 1.00 96.38 123 LYS A CA 1
ATOM 1013 C C . LYS A 1 123 ? -15.931 -9.089 20.378 1.00 96.38 123 LYS A C 1
ATOM 1015 O O . LYS A 1 123 ? -15.416 -9.182 19.265 1.00 96.38 123 LYS A O 1
ATOM 1020 N N . ASN A 1 124 ? -16.156 -10.148 21.151 1.00 95.50 124 ASN A N 1
ATOM 1021 C CA . ASN A 1 124 ? -15.988 -11.509 20.644 1.00 95.50 124 ASN A CA 1
ATOM 1022 C C . ASN A 1 124 ? -16.922 -11.749 19.440 1.00 95.50 124 ASN A C 1
ATOM 1024 O O . ASN A 1 124 ? -18.065 -11.291 19.436 1.00 95.50 124 ASN A O 1
ATOM 1028 N N . GLY A 1 125 ? -16.433 -12.462 18.422 1.00 93.81 125 GLY A N 1
ATOM 1029 C CA . GLY A 1 125 ? -17.190 -12.777 17.205 1.00 93.81 125 GLY A CA 1
ATOM 1030 C C . GLY A 1 125 ? -17.073 -11.734 16.082 1.00 93.81 125 GLY A C 1
ATOM 1031 O O . GLY A 1 125 ? -16.077 -11.020 15.954 1.00 93.81 125 GLY A O 1
ATOM 1032 N N . ILE A 1 126 ? -18.083 -11.685 15.206 1.00 94.00 126 ILE A N 1
ATOM 1033 C CA . ILE A 1 126 ? -18.079 -10.830 14.009 1.00 94.00 126 ILE A CA 1
ATOM 1034 C C . ILE A 1 126 ? -18.442 -9.392 14.388 1.00 94.00 126 ILE A C 1
ATOM 1036 O O . ILE A 1 126 ? -19.547 -9.112 14.845 1.00 94.00 126 ILE A O 1
ATOM 1040 N N . ASN A 1 127 ? -17.533 -8.460 14.108 1.00 94.94 127 ASN A N 1
ATOM 1041 C CA . ASN A 1 127 ? -17.744 -7.032 14.321 1.00 94.94 127 ASN A CA 1
ATOM 1042 C C . ASN A 1 127 ? -18.015 -6.332 12.980 1.00 94.94 127 ASN A C 1
ATOM 1044 O O . ASN A 1 127 ? -17.277 -6.522 12.014 1.00 94.94 127 ASN A O 1
ATOM 1048 N N . LYS A 1 128 ? -19.049 -5.484 12.921 1.00 94.44 128 LYS A N 1
ATOM 1049 C CA . LYS A 1 128 ? -19.329 -4.601 11.775 1.00 94.44 128 LYS A CA 1
ATOM 1050 C C . LYS A 1 128 ? -19.081 -3.154 12.190 1.00 94.44 128 LYS A C 1
ATOM 1052 O O . LYS A 1 128 ? -19.845 -2.598 12.972 1.00 94.44 128 LYS A O 1
ATOM 1057 N N . ILE A 1 129 ? -18.023 -2.546 11.659 1.00 92.62 129 ILE A N 1
ATOM 1058 C CA . ILE A 1 129 ? -17.625 -1.171 11.986 1.00 92.62 129 ILE A CA 1
ATOM 1059 C C . ILE A 1 129 ? -17.768 -0.299 10.743 1.00 92.62 129 ILE A C 1
ATOM 1061 O O . ILE A 1 129 ? -17.269 -0.644 9.673 1.00 92.62 129 ILE A O 1
ATOM 1065 N N . LYS A 1 130 ? -18.429 0.853 10.888 1.00 92.69 130 LYS A N 1
ATOM 1066 C CA . LYS A 1 130 ? -18.456 1.896 9.855 1.00 92.69 130 LYS A CA 1
ATOM 1067 C C . LYS A 1 130 ? -17.343 2.900 10.119 1.00 92.69 130 LYS A C 1
ATOM 1069 O O . LYS A 1 130 ? -17.250 3.464 11.206 1.00 92.69 130 LYS A O 1
ATOM 1074 N N . VAL A 1 131 ? -16.522 3.138 9.105 1.00 91.56 131 VAL A N 1
ATOM 1075 C CA . VAL A 1 131 ? -15.387 4.058 9.169 1.00 91.56 131 VAL A CA 1
ATOM 1076 C C . VAL A 1 131 ? -15.621 5.183 8.171 1.00 91.56 131 VAL A C 1
ATOM 1078 O O . VAL A 1 131 ? -15.832 4.930 6.989 1.00 91.56 131 VAL A O 1
ATOM 1081 N N . PHE A 1 132 ? -15.582 6.428 8.645 1.00 91.25 132 PHE A N 1
ATOM 1082 C CA . PHE A 1 132 ? -15.804 7.609 7.811 1.00 91.25 132 PHE A CA 1
ATOM 1083 C C . PHE A 1 132 ? -14.514 8.397 7.611 1.00 91.25 132 PHE A C 1
ATOM 1085 O O . PHE A 1 132 ? -13.895 8.840 8.589 1.00 91.25 132 PHE A O 1
ATOM 1092 N N . ILE A 1 133 ? -14.182 8.636 6.343 1.00 93.19 133 ILE A N 1
ATOM 1093 C CA . ILE A 1 133 ? -13.164 9.597 5.925 1.00 93.19 133 ILE A CA 1
ATOM 1094 C C . ILE A 1 133 ? -13.871 10.925 5.641 1.00 93.19 133 ILE A C 1
ATOM 1096 O O . ILE A 1 133 ? -14.705 11.033 4.741 1.00 93.19 133 ILE A O 1
ATOM 1100 N N . LYS A 1 134 ? -13.569 11.944 6.440 1.00 92.94 134 LYS A N 1
ATOM 1101 C CA . LYS A 1 134 ? -14.126 13.291 6.306 1.00 92.94 134 LYS A CA 1
ATOM 1102 C C . LYS A 1 134 ? -13.456 13.995 5.127 1.00 92.94 134 LYS A C 1
ATOM 1104 O O . LYS A 1 134 ? -12.249 13.883 4.938 1.00 92.94 134 LYS A O 1
ATOM 1109 N N . ALA A 1 135 ? -14.193 14.841 4.406 1.00 92.12 135 ALA A N 1
ATOM 1110 C CA . ALA A 1 135 ? -13.641 15.616 3.285 1.00 92.12 135 ALA A CA 1
ATOM 1111 C C . ALA A 1 135 ? -12.392 16.435 3.670 1.00 92.12 135 ALA A C 1
ATOM 1113 O O . ALA A 1 135 ? -11.462 16.572 2.880 1.00 92.12 135 ALA A O 1
ATOM 1114 N N . LYS A 1 136 ? -12.326 16.931 4.914 1.00 93.38 136 LYS A N 1
ATOM 1115 C CA . LYS A 1 136 ? -11.160 17.662 5.433 1.00 93.38 136 LYS A CA 1
ATOM 1116 C C . LYS A 1 136 ? -9.892 16.811 5.583 1.00 93.38 136 LYS A C 1
ATOM 1118 O O . LYS A 1 136 ? -8.807 17.389 5.624 1.00 93.38 136 LYS A O 1
ATOM 1123 N N . GLU A 1 137 ? -10.024 15.489 5.675 1.00 94.12 137 GLU A N 1
ATOM 1124 C CA . GLU A 1 137 ? -8.920 14.523 5.790 1.00 94.12 137 GLU A CA 1
ATOM 1125 C C . GLU A 1 137 ? -8.343 14.155 4.407 1.00 94.12 137 GLU A C 1
ATOM 1127 O O . GLU A 1 137 ? -7.209 13.692 4.316 1.00 94.12 137 GLU A O 1
ATOM 1132 N N . MET A 1 138 ? -9.078 14.436 3.326 1.00 94.50 138 MET A N 1
ATOM 1133 C CA . MET A 1 138 ? -8.658 14.208 1.940 1.00 94.50 138 MET A CA 1
ATOM 1134 C C . MET A 1 138 ? -7.817 15.370 1.399 1.00 94.50 138 MET A C 1
ATOM 1136 O O . MET A 1 138 ? -8.081 16.542 1.690 1.00 94.50 138 MET A O 1
ATOM 1140 N N . LYS A 1 139 ? -6.828 15.072 0.554 1.00 93.12 139 LYS A N 1
ATOM 1141 C CA . LYS A 1 139 ? -6.096 16.070 -0.238 1.00 93.12 139 LYS A CA 1
ATOM 1142 C C . LYS A 1 139 ? -7.068 16.805 -1.165 1.00 93.12 139 LYS A C 1
ATOM 1144 O O . LYS A 1 139 ? -7.969 16.209 -1.758 1.00 93.12 139 LYS A O 1
ATOM 1149 N N . LYS A 1 140 ? -6.879 18.119 -1.322 1.00 88.88 140 LYS A N 1
ATOM 1150 C CA . LYS A 1 140 ? -7.646 18.897 -2.304 1.00 88.88 140 LYS A CA 1
ATOM 1151 C C . LYS A 1 140 ? -7.250 18.422 -3.702 1.00 88.88 140 LYS A C 1
ATOM 1153 O O . LYS A 1 140 ? -6.070 18.451 -4.045 1.00 88.88 140 LYS A O 1
ATOM 1158 N N . LYS A 1 141 ? -8.219 18.033 -4.534 1.00 76.31 141 LYS A N 1
ATOM 1159 C CA . LYS A 1 141 ? -7.942 17.778 -5.954 1.00 76.31 141 LYS A CA 1
ATOM 1160 C C . LYS A 1 141 ? -7.489 19.093 -6.592 1.00 76.31 141 LYS A C 1
ATOM 1162 O O . LYS A 1 141 ? -8.239 20.070 -6.586 1.00 76.31 141 LYS A O 1
ATOM 1167 N N . ARG A 1 142 ? -6.266 19.141 -7.132 1.00 65.56 142 ARG A N 1
ATOM 1168 C CA . ARG A 1 142 ? -5.823 20.282 -7.948 1.00 65.56 142 ARG A CA 1
ATOM 1169 C C . ARG A 1 142 ? -6.775 20.382 -9.140 1.00 65.56 142 ARG A C 1
ATOM 1171 O O . ARG A 1 142 ? -6.893 19.435 -9.915 1.00 65.56 142 ARG A O 1
ATOM 1178 N N . ARG A 1 143 ? -7.473 21.513 -9.291 1.00 60.00 143 ARG A N 1
ATOM 1179 C CA . ARG A 1 143 ? -8.210 21.800 -10.529 1.00 60.00 143 ARG A CA 1
ATOM 1180 C C . ARG A 1 143 ? -7.171 21.849 -11.646 1.00 60.00 143 ARG A C 1
ATOM 1182 O O . ARG A 1 143 ? -6.218 22.623 -11.539 1.00 60.00 143 ARG A O 1
ATOM 1189 N N . LYS A 1 144 ? -7.327 21.032 -12.692 1.00 56.88 144 LYS A N 1
ATOM 1190 C CA . LYS A 1 144 ? -6.541 21.213 -13.917 1.00 56.88 144 LYS A CA 1
ATOM 1191 C C . LYS A 1 144 ? -6.837 22.634 -14.404 1.00 56.88 144 LYS A C 1
ATOM 1193 O O . LYS A 1 144 ? -7.979 22.937 -14.742 1.00 56.88 144 LYS A O 1
ATOM 1198 N N . LYS A 1 145 ? -5.851 23.536 -14.342 1.00 53.44 145 LYS A N 1
ATOM 1199 C CA . LYS A 1 145 ? -5.968 24.830 -15.024 1.00 53.44 145 LYS A CA 1
ATOM 1200 C C . LYS A 1 145 ? -6.095 24.508 -16.512 1.00 53.44 145 LYS A C 1
ATOM 1202 O O . LYS A 1 145 ? -5.331 23.667 -16.987 1.00 53.44 145 LYS A O 1
ATOM 1207 N N . LYS A 1 146 ? -7.056 25.126 -17.214 1.00 45.72 146 LYS A N 1
ATOM 1208 C CA . LYS A 1 146 ? -7.132 25.007 -18.677 1.00 45.72 146 LYS A CA 1
ATOM 1209 C C . LYS A 1 146 ? -5.732 25.286 -19.242 1.00 45.72 146 LYS A C 1
ATOM 1211 O O . LYS A 1 146 ? -5.091 26.242 -18.781 1.00 45.72 146 LYS A O 1
ATOM 1216 N N . PRO A 1 147 ? -5.219 24.452 -20.156 1.00 53.88 147 PRO A N 1
ATOM 1217 C CA . PRO A 1 147 ? -3.940 24.722 -20.783 1.00 53.88 147 PRO A CA 1
ATOM 1218 C C . PRO A 1 147 ? -3.999 26.104 -21.444 1.00 53.88 147 PRO A C 1
ATOM 1220 O O . PRO A 1 147 ? -5.003 26.494 -22.037 1.00 53.88 147 PRO A O 1
ATOM 1223 N N . ARG A 1 148 ? -2.921 26.879 -21.296 1.00 54.09 148 ARG A N 1
ATOM 1224 C CA . ARG A 1 148 ? -2.879 28.304 -21.662 1.00 54.09 148 ARG A CA 1
ATOM 1225 C C . ARG A 1 148 ? -3.186 28.560 -23.149 1.00 54.09 148 ARG A C 1
ATOM 1227 O O . ARG A 1 148 ? -3.586 29.664 -23.505 1.00 54.09 148 ARG A O 1
ATOM 1234 N N . TYR A 1 149 ? -3.034 27.546 -24.007 1.00 56.50 149 TYR A N 1
ATOM 1235 C CA . TYR A 1 149 ? -3.386 27.641 -25.425 1.00 56.50 149 TYR A CA 1
ATOM 1236 C C . TYR A 1 149 ? -4.901 27.789 -25.638 1.00 56.50 149 TYR A C 1
ATOM 1238 O O . TYR A 1 149 ? -5.309 28.605 -26.458 1.00 56.50 149 TYR A O 1
ATOM 1246 N N . GLU A 1 150 ? -5.742 27.097 -24.859 1.00 56.16 150 GLU A N 1
ATOM 1247 C CA . GLU A 1 150 ? -7.205 27.196 -24.988 1.00 56.16 150 GLU A CA 1
ATOM 1248 C C . GLU A 1 150 ? -7.708 28.561 -24.529 1.00 56.16 150 GLU A C 1
ATOM 1250 O O . GLU A 1 150 ? -8.572 29.153 -25.173 1.00 56.16 150 GLU A O 1
ATOM 1255 N N . SER A 1 151 ? -7.118 29.112 -23.461 1.00 57.41 151 SER A N 1
ATOM 1256 C CA . SER A 1 151 ? -7.453 30.464 -23.007 1.00 57.41 151 SER A CA 1
ATOM 1257 C C . SER A 1 151 ? -7.043 31.537 -24.017 1.00 57.41 151 SER A C 1
ATOM 1259 O O . SER A 1 151 ? -7.754 32.524 -24.168 1.00 57.41 151 SER A O 1
ATOM 1261 N N . ASN A 1 152 ? -5.926 31.344 -24.728 1.00 55.31 152 ASN A N 1
ATOM 1262 C CA . ASN A 1 152 ? -5.471 32.282 -25.755 1.00 55.31 152 ASN A CA 1
ATOM 1263 C C . ASN A 1 152 ? -6.315 32.181 -27.032 1.00 55.31 152 ASN A C 1
ATOM 1265 O O . ASN A 1 152 ? -6.597 33.202 -27.651 1.00 55.31 152 ASN A O 1
ATOM 1269 N N . PHE A 1 153 ? -6.760 30.978 -27.402 1.00 56.94 153 PHE A N 1
ATOM 1270 C CA . PHE A 1 153 ? -7.672 30.775 -28.529 1.00 56.94 153 PHE A CA 1
ATOM 1271 C C . PHE A 1 153 ? -9.048 31.408 -28.263 1.00 56.94 153 PHE A C 1
ATOM 1273 O O . PHE A 1 153 ? -9.564 32.144 -29.103 1.00 56.94 153 PHE A O 1
ATOM 1280 N N . GLU A 1 154 ? -9.611 31.210 -27.065 1.00 57.62 154 GLU A N 1
ATOM 1281 C CA . GLU A 1 154 ? -10.864 31.856 -26.644 1.00 57.62 154 GLU A CA 1
ATOM 1282 C C . GLU A 1 154 ? -10.725 33.389 -26.524 1.00 57.62 154 GLU A C 1
ATOM 1284 O O . GLU A 1 154 ? -11.646 34.112 -26.907 1.00 57.62 154 GLU A O 1
ATOM 1289 N N . ALA A 1 155 ? -9.588 33.903 -26.034 1.00 56.94 155 ALA A N 1
ATOM 1290 C CA . ALA A 1 155 ? -9.331 35.344 -25.926 1.00 56.94 155 ALA A CA 1
ATOM 1291 C C . ALA A 1 155 ? -9.131 36.019 -27.295 1.00 56.94 155 ALA A C 1
ATOM 1293 O O . ALA A 1 155 ? -9.694 37.090 -27.527 1.00 56.94 155 ALA A O 1
ATOM 1294 N N . ASN A 1 156 ? -8.415 35.367 -28.221 1.00 55.78 156 ASN A N 1
ATOM 1295 C CA . ASN A 1 156 ? -8.263 35.839 -29.600 1.00 55.78 156 ASN A CA 1
ATOM 1296 C C . ASN A 1 156 ? -9.599 35.831 -30.350 1.00 55.78 156 ASN A C 1
ATOM 1298 O O . ASN A 1 156 ? -9.901 36.789 -31.055 1.00 55.78 156 ASN A O 1
ATOM 1302 N N . LYS A 1 157 ? -10.446 34.812 -30.140 1.00 62.53 157 LYS A N 1
ATOM 1303 C CA . LYS A 1 157 ? -11.802 34.765 -30.718 1.00 62.53 157 LYS A CA 1
ATOM 1304 C C . LYS A 1 157 ? -12.714 35.885 -30.194 1.00 62.53 157 LYS A C 1
ATOM 1306 O O . LYS A 1 157 ? -13.650 36.275 -30.881 1.00 62.53 157 LYS A O 1
ATOM 1311 N N . LYS A 1 158 ? -12.441 36.413 -28.996 1.00 66.00 158 LYS A N 1
ATOM 1312 C CA . LYS A 1 158 ? -13.177 37.531 -28.377 1.00 66.00 158 LYS A CA 1
ATOM 1313 C C . LYS A 1 158 ? -12.529 38.905 -28.602 1.00 66.00 158 LYS A C 1
ATOM 1315 O O . LYS A 1 158 ? -12.998 39.880 -28.026 1.00 66.00 158 LYS A O 1
ATOM 1320 N N . GLY A 1 159 ? -11.460 38.998 -29.399 1.00 50.94 159 GLY A N 1
ATOM 1321 C CA . GLY A 1 159 ? -10.789 40.270 -29.704 1.00 50.94 159 GLY A CA 1
ATOM 1322 C C . GLY A 1 159 ? -10.104 40.942 -28.505 1.00 50.94 159 GLY A C 1
ATOM 1323 O O . GLY A 1 159 ? -9.789 42.130 -28.562 1.00 50.94 159 GLY A O 1
ATOM 1324 N N . ILE A 1 160 ? -9.863 40.213 -27.410 1.00 56.19 160 ILE A N 1
ATOM 1325 C CA . ILE A 1 160 ? -9.274 40.774 -26.188 1.00 56.19 160 ILE A CA 1
ATOM 1326 C C . ILE A 1 160 ? -7.748 40.799 -26.342 1.00 56.19 160 ILE A C 1
ATOM 1328 O O . ILE A 1 160 ? -7.092 39.758 -26.269 1.00 56.19 160 ILE 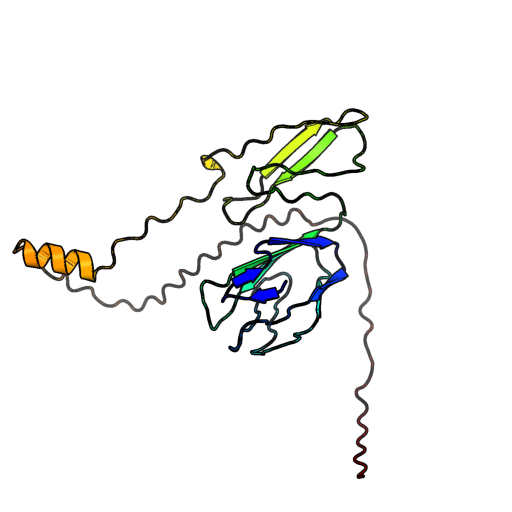A O 1
ATOM 1332 N N . LYS A 1 161 ? -7.158 41.990 -26.516 1.00 46.38 161 LYS A N 1
ATOM 1333 C CA . LYS A 1 161 ? -5.696 42.172 -26.486 1.00 46.38 161 LYS A CA 1
ATOM 1334 C C . LYS A 1 161 ? -5.180 41.996 -25.055 1.00 46.38 161 LYS A C 1
ATOM 1336 O O . LYS A 1 161 ? -5.303 42.894 -24.228 1.00 46.38 161 LYS A O 1
ATOM 1341 N N . LEU A 1 162 ? -4.577 40.847 -24.760 1.00 50.72 162 LEU A N 1
ATOM 1342 C CA . LEU A 1 162 ? -3.855 40.636 -23.504 1.00 50.72 162 LEU A CA 1
ATOM 1343 C C . LEU A 1 162 ? -2.464 41.279 -23.610 1.00 50.72 162 LEU A C 1
ATOM 1345 O O . LEU A 1 162 ? -1.611 40.812 -24.362 1.00 50.72 162 LEU A O 1
ATOM 1349 N N . SER A 1 163 ? -2.220 42.352 -22.855 1.00 46.81 163 SER A N 1
ATOM 1350 C CA . SER A 1 163 ? -0.880 42.929 -22.716 1.00 46.81 163 SER A CA 1
ATOM 1351 C C . SER A 1 163 ? 0.042 41.935 -22.004 1.00 46.81 163 SER A C 1
ATOM 1353 O O . SER A 1 163 ? -0.245 41.536 -20.875 1.00 46.81 163 SER A O 1
ATOM 1355 N N . ASN A 1 164 ? 1.155 41.552 -22.633 1.00 39.75 164 ASN A N 1
ATOM 1356 C CA . ASN A 1 164 ? 2.194 40.744 -21.994 1.00 39.75 164 ASN A CA 1
ATOM 1357 C C . ASN A 1 164 ? 2.912 41.577 -20.917 1.00 39.75 164 ASN A C 1
ATOM 1359 O O . ASN A 1 164 ? 3.611 42.530 -21.271 1.00 39.75 164 ASN A O 1
ATOM 1363 N N . PRO A 1 165 ? 2.836 41.230 -19.618 1.00 41.75 165 PRO A N 1
ATOM 1364 C CA . PRO A 1 165 ? 3.728 41.843 -18.654 1.00 41.75 165 PRO A CA 1
ATOM 1365 C C . PRO A 1 165 ? 5.130 41.254 -18.852 1.00 41.75 165 PRO A C 1
ATOM 1367 O O . PRO A 1 165 ? 5.329 40.042 -18.729 1.00 41.75 165 PRO A O 1
ATOM 1370 N N . LYS A 1 166 ? 6.110 42.117 -19.149 1.00 41.81 166 LYS A N 1
ATOM 1371 C CA . LYS A 1 166 ? 7.542 41.783 -19.124 1.00 41.81 166 LYS A CA 1
ATOM 1372 C C . LYS A 1 166 ? 7.902 41.270 -17.723 1.00 41.81 166 LYS A C 1
ATOM 1374 O O . LYS A 1 166 ? 8.097 42.061 -16.803 1.00 41.81 166 LYS A O 1
ATOM 1379 N N . LYS A 1 167 ? 7.998 39.951 -17.531 1.00 42.75 167 LYS A N 1
ATOM 1380 C CA . LYS A 1 167 ? 8.591 39.385 -16.313 1.00 42.75 167 LYS A CA 1
ATOM 1381 C C . LYS A 1 167 ? 10.110 39.392 -16.456 1.00 42.75 167 LYS A C 1
ATOM 1383 O O . LYS A 1 167 ? 10.653 38.682 -17.296 1.00 42.75 167 LYS A O 1
ATOM 1388 N N . LYS A 1 168 ? 10.788 40.170 -15.604 1.00 37.72 168 LYS A N 1
ATOM 1389 C CA . LYS A 1 168 ? 12.213 39.982 -15.297 1.00 37.72 168 LYS A CA 1
ATOM 1390 C C . LYS A 1 168 ? 12.417 38.517 -14.904 1.00 37.72 168 LYS A C 1
ATOM 1392 O O . LYS A 1 168 ? 11.802 38.042 -13.947 1.00 37.72 168 LYS A O 1
ATOM 1397 N N . ARG A 1 169 ? 13.253 37.808 -15.658 1.00 38.78 169 ARG A N 1
ATOM 1398 C CA . ARG A 1 169 ? 13.674 36.440 -15.362 1.00 38.78 169 ARG A CA 1
ATOM 1399 C C . ARG A 1 169 ? 14.631 36.513 -14.170 1.00 38.78 169 ARG A C 1
ATOM 1401 O O . ARG A 1 169 ? 15.805 36.805 -14.340 1.00 38.78 169 ARG A O 1
ATOM 1408 N N . LYS A 1 170 ? 14.111 36.338 -12.953 1.00 34.75 170 LYS A N 1
ATOM 1409 C CA . LYS A 1 170 ? 14.939 35.845 -11.850 1.00 34.75 170 LYS A CA 1
ATOM 1410 C C . LYS A 1 170 ? 15.071 34.348 -12.084 1.00 34.75 170 LYS A C 1
ATOM 1412 O O . LYS A 1 170 ? 14.052 33.664 -12.150 1.00 34.75 170 LYS A O 1
ATOM 1417 N N . GLU A 1 171 ? 16.295 33.868 -12.252 1.00 37.03 171 GLU A N 1
ATOM 1418 C CA . GLU A 1 171 ? 16.603 32.449 -12.111 1.00 37.03 171 GLU A CA 1
ATOM 1419 C C . GLU A 1 171 ? 16.346 32.071 -10.653 1.00 37.03 171 GLU A C 1
ATOM 1421 O O . GLU A 1 171 ? 17.188 32.223 -9.775 1.00 37.03 171 GLU A O 1
ATOM 1426 N N . LYS A 1 172 ? 15.110 31.666 -10.379 1.00 28.98 172 LYS A N 1
ATOM 1427 C CA . LYS A 1 172 ? 14.826 30.738 -9.302 1.00 28.98 172 LYS A CA 1
ATOM 1428 C C . LYS A 1 172 ? 14.750 29.378 -9.970 1.00 28.98 172 LYS A C 1
ATOM 1430 O O . LYS A 1 172 ? 13.881 29.152 -10.809 1.00 28.98 172 LYS A O 1
ATOM 1435 N N . TYR A 1 173 ? 15.674 28.495 -9.616 1.00 27.42 173 TYR A N 1
ATOM 1436 C CA . TYR A 1 173 ? 15.337 27.084 -9.574 1.00 27.42 173 TYR A CA 1
ATOM 1437 C C . TYR A 1 173 ? 14.163 26.981 -8.599 1.00 27.42 173 TYR A C 1
ATOM 1439 O O . TYR A 1 173 ? 14.345 27.113 -7.391 1.00 27.42 173 TYR A O 1
ATOM 1447 N N . ASP A 1 174 ? 12.950 26.869 -9.134 1.00 30.16 174 ASP A N 1
ATOM 1448 C CA . ASP A 1 174 ? 11.784 26.500 -8.344 1.00 30.16 174 ASP A CA 1
ATOM 1449 C C . ASP A 1 174 ? 11.990 25.028 -7.968 1.00 30.16 174 ASP A C 1
ATOM 1451 O O . ASP A 1 174 ? 11.587 24.110 -8.683 1.00 30.16 174 ASP A O 1
ATOM 1455 N N . SER A 1 175 ? 12.692 24.807 -6.857 1.00 35.03 175 SER A N 1
ATOM 1456 C CA . SER A 1 175 ? 12.659 23.563 -6.097 1.00 35.03 175 SER A CA 1
ATOM 1457 C C . SER A 1 175 ? 11.270 23.431 -5.459 1.00 35.03 175 SER A C 1
ATOM 1459 O O . SER A 1 175 ? 11.124 23.521 -4.245 1.00 35.03 175 SER A O 1
ATOM 1461 N N . ASP A 1 176 ? 10.243 23.290 -6.295 1.00 32.91 176 ASP A N 1
ATOM 1462 C CA . ASP A 1 176 ? 8.847 23.094 -5.890 1.00 32.91 176 ASP A CA 1
ATOM 1463 C C . ASP A 1 176 ? 8.438 21.616 -6.038 1.00 32.91 176 ASP A C 1
ATOM 1465 O O . ASP A 1 176 ? 7.259 21.288 -6.203 1.00 32.91 176 ASP A O 1
ATOM 1469 N N . ASP A 1 177 ? 9.406 20.703 -5.907 1.00 33.91 177 ASP A N 1
ATOM 1470 C CA . ASP A 1 177 ? 9.135 19.345 -5.439 1.00 33.91 177 ASP A CA 1
ATOM 1471 C C . ASP A 1 177 ? 8.904 19.409 -3.929 1.00 33.91 177 ASP A C 1
ATOM 1473 O O . ASP A 1 177 ? 9.707 18.963 -3.111 1.00 33.91 177 ASP A O 1
ATOM 1477 N N . ASP A 1 178 ? 7.757 19.978 -3.563 1.00 29.91 178 ASP A N 1
ATOM 1478 C CA . ASP A 1 178 ? 7.166 19.894 -2.230 1.00 29.91 178 ASP A CA 1
ATOM 1479 C C . ASP A 1 178 ? 6.644 18.455 -2.025 1.00 29.91 178 ASP A C 1
ATOM 1481 O O . ASP A 1 178 ? 5.457 18.194 -1.810 1.00 29.91 178 ASP A O 1
ATOM 1485 N N . TYR A 1 179 ? 7.560 17.485 -2.128 1.00 33.53 179 TYR A N 1
ATOM 1486 C CA . TYR A 1 179 ? 7.498 16.208 -1.427 1.00 33.53 179 TYR A CA 1
ATOM 1487 C C . TYR A 1 179 ? 7.733 16.521 0.057 1.00 33.53 179 TYR A C 1
ATOM 1489 O O . TYR A 1 179 ? 8.745 16.167 0.657 1.00 33.53 179 TYR A O 1
ATOM 1497 N N . ASN A 1 180 ? 6.798 17.275 0.640 1.00 29.64 180 ASN A N 1
ATOM 1498 C CA . ASN A 1 180 ? 6.779 17.552 2.063 1.00 29.64 180 ASN A CA 1
ATOM 1499 C C . ASN A 1 180 ? 6.330 16.271 2.763 1.00 29.64 180 ASN A C 1
ATOM 1501 O O . ASN A 1 180 ? 5.141 15.996 2.965 1.00 29.64 180 ASN A O 1
ATOM 1505 N N . ASP A 1 181 ? 7.333 15.451 3.044 1.00 40.50 181 ASP A N 1
ATOM 1506 C CA . ASP A 1 181 ? 7.313 14.326 3.955 1.00 40.50 181 ASP A CA 1
ATOM 1507 C C . ASP A 1 181 ? 6.890 14.805 5.349 1.00 40.50 181 ASP A C 1
ATOM 1509 O O . ASP A 1 181 ? 7.713 15.037 6.226 1.00 40.50 181 ASP A O 1
ATOM 1513 N N . GLN A 1 182 ? 5.584 14.872 5.593 1.00 32.34 182 GLN A N 1
ATOM 1514 C CA . GLN A 1 182 ? 5.058 14.489 6.904 1.00 32.34 182 GLN A CA 1
ATOM 1515 C C . GLN A 1 182 ? 4.969 12.959 6.935 1.00 32.34 182 GLN A C 1
ATOM 1517 O O . GLN A 1 182 ? 3.883 12.369 6.956 1.00 32.34 182 GLN A O 1
ATOM 1522 N N . TYR A 1 183 ? 6.126 12.296 6.855 1.00 43.75 183 TYR A N 1
ATOM 1523 C CA . TYR A 1 183 ? 6.250 10.963 7.422 1.00 43.75 183 TYR A CA 1
ATOM 1524 C C . TYR A 1 183 ? 6.327 11.193 8.924 1.00 43.75 183 TYR A C 1
ATOM 1526 O O . TYR A 1 183 ? 7.378 11.541 9.429 1.00 43.75 183 TYR A O 1
ATOM 1534 N N . ASP A 1 184 ? 5.189 11.105 9.614 1.00 37.28 184 ASP A N 1
ATOM 1535 C CA . ASP A 1 184 ? 5.212 11.035 11.072 1.00 37.28 184 ASP A CA 1
ATOM 1536 C C . ASP A 1 184 ? 6.057 9.809 11.445 1.00 37.28 184 ASP A C 1
ATOM 1538 O O . ASP A 1 184 ? 5.708 8.672 11.090 1.00 37.28 184 ASP A O 1
ATOM 1542 N N . ASP A 1 185 ? 7.154 10.074 12.148 1.00 38.16 185 ASP A N 1
ATOM 1543 C CA . ASP A 1 185 ? 8.178 9.149 12.643 1.00 38.16 185 ASP A CA 1
ATOM 1544 C C . ASP A 1 185 ? 7.645 8.174 13.720 1.00 38.16 185 ASP A C 1
ATOM 1546 O O . ASP A 1 185 ? 8.401 7.498 14.405 1.00 38.16 185 ASP A O 1
ATOM 1550 N N . ASP A 1 186 ? 6.324 8.019 13.830 1.00 40.03 186 ASP A N 1
ATOM 1551 C CA . ASP A 1 186 ? 5.594 7.221 14.827 1.00 40.03 186 ASP A CA 1
ATOM 1552 C C . ASP A 1 186 ? 5.762 5.686 14.673 1.00 40.03 186 ASP A C 1
ATOM 1554 O O . ASP A 1 186 ? 4.931 4.909 15.151 1.00 40.03 186 ASP A O 1
ATOM 1558 N N . TYR A 1 187 ? 6.791 5.217 13.965 1.00 43.59 187 TYR A N 1
ATOM 1559 C CA . TYR A 1 187 ? 7.189 3.805 13.941 1.00 43.59 187 TYR A CA 1
ATOM 1560 C C . TYR A 1 187 ? 8.607 3.600 14.495 1.00 43.59 187 TYR A C 1
ATOM 1562 O O . TYR A 1 187 ? 9.343 2.748 14.002 1.00 43.59 187 TYR A O 1
ATOM 1570 N N . THR A 1 188 ? 8.983 4.351 15.529 1.00 35.22 188 THR A N 1
ATOM 1571 C CA . THR A 1 188 ? 10.105 4.008 16.412 1.00 35.22 188 THR A CA 1
ATOM 1572 C C . THR A 1 188 ? 9.568 3.554 17.766 1.00 35.22 188 THR A C 1
ATOM 1574 O O . THR A 1 188 ? 8.925 4.332 18.465 1.00 35.22 188 THR A O 1
ATOM 1577 N N . ASP A 1 189 ? 9.734 2.259 18.046 1.00 34.53 189 ASP A N 1
ATOM 1578 C CA . ASP A 1 189 ? 10.283 1.697 19.294 1.00 34.53 189 ASP A CA 1
ATOM 1579 C C . ASP A 1 189 ? 9.785 0.262 19.508 1.00 34.53 189 ASP A C 1
ATOM 1581 O O . ASP A 1 189 ? 8.622 0.012 19.828 1.00 34.53 189 ASP A O 1
ATOM 1585 N N . ASN A 1 190 ? 10.671 -0.704 19.246 1.00 33.38 190 ASN A N 1
ATOM 1586 C CA . ASN A 1 190 ? 11.265 -1.543 20.291 1.00 33.38 190 ASN A CA 1
ATOM 1587 C C . ASN A 1 190 ? 12.178 -2.618 19.673 1.00 33.38 190 ASN A C 1
ATOM 1589 O O . ASN A 1 190 ? 11.746 -3.408 18.837 1.00 33.38 190 ASN A O 1
ATOM 1593 N N . ASP A 1 191 ? 13.431 -2.589 20.133 1.00 34.28 191 ASP A N 1
ATOM 1594 C CA . ASP A 1 191 ? 14.406 -3.676 20.273 1.00 34.28 191 ASP A CA 1
ATOM 1595 C C . ASP A 1 191 ? 14.743 -4.569 19.068 1.00 34.28 191 ASP A C 1
ATOM 1597 O O . ASP A 1 191 ? 14.034 -5.509 18.733 1.00 34.28 191 ASP A O 1
ATOM 1601 N N . SER A 1 192 ? 15.940 -4.378 18.506 1.00 33.94 192 SER A N 1
ATOM 1602 C CA . SER A 1 192 ? 17.123 -5.137 18.951 1.00 33.94 192 SER A CA 1
ATOM 1603 C C . SER A 1 192 ? 18.345 -4.765 18.106 1.00 33.94 192 SER A C 1
ATOM 1605 O O . SER A 1 192 ? 18.283 -4.731 16.876 1.00 33.94 192 SER A O 1
ATOM 1607 N N . LYS A 1 193 ? 19.468 -4.515 18.789 1.00 40.09 193 LYS A N 1
ATOM 1608 C CA . LYS A 1 193 ? 20.818 -4.482 18.216 1.00 40.09 193 LYS A CA 1
ATOM 1609 C C . LYS A 1 193 ? 21.020 -5.689 17.297 1.00 40.09 193 LYS A C 1
ATOM 1611 O O . LYS A 1 193 ? 20.781 -6.813 17.726 1.00 40.09 193 LYS A O 1
ATOM 1616 N N . TYR A 1 194 ? 21.472 -5.445 16.076 1.00 33.44 194 TYR A N 1
ATOM 1617 C CA . TYR A 1 194 ? 22.172 -6.455 15.300 1.00 33.44 194 TYR A CA 1
ATOM 1618 C C . TYR A 1 194 ? 23.475 -5.841 14.831 1.00 33.44 194 TYR A C 1
ATOM 1620 O O . TYR A 1 194 ? 23.483 -4.784 14.195 1.00 33.44 194 TYR A O 1
ATOM 1628 N N . ASP A 1 195 ? 24.535 -6.497 15.276 1.00 31.14 195 ASP A N 1
ATOM 1629 C CA . ASP A 1 195 ? 25.921 -6.173 15.041 1.00 31.14 195 ASP A CA 1
ATOM 1630 C C . ASP A 1 195 ? 26.248 -6.281 13.548 1.00 31.14 195 ASP A C 1
ATOM 1632 O O . ASP A 1 195 ? 25.713 -7.119 12.816 1.00 31.14 195 ASP A O 1
ATOM 1636 N N . ASP A 1 196 ? 27.091 -5.355 13.112 1.00 31.17 196 ASP A N 1
ATOM 1637 C CA . ASP A 1 196 ? 27.666 -5.284 11.781 1.00 31.17 196 ASP A CA 1
ATOM 1638 C C . ASP A 1 196 ? 28.786 -6.324 11.698 1.00 31.17 196 ASP A C 1
ATOM 1640 O O . ASP A 1 196 ? 29.863 -6.118 12.248 1.00 31.17 196 ASP A O 1
ATOM 1644 N N . ASP A 1 197 ? 28.506 -7.456 11.057 1.00 33.41 197 ASP A N 1
ATOM 1645 C CA . ASP A 1 197 ? 29.533 -8.385 10.597 1.00 33.41 197 ASP A CA 1
ATOM 1646 C C . ASP A 1 197 ? 29.167 -8.852 9.185 1.00 33.41 197 ASP A C 1
ATOM 1648 O O . ASP A 1 197 ? 28.303 -9.704 8.964 1.00 33.41 197 ASP A O 1
ATOM 1652 N N . SER A 1 198 ? 29.818 -8.245 8.197 1.00 31.66 198 SER A N 1
ATOM 1653 C CA . SER A 1 198 ? 29.886 -8.768 6.835 1.00 31.66 198 SER A CA 1
ATOM 1654 C C . SER A 1 198 ? 31.249 -8.441 6.236 1.00 31.66 198 SER A C 1
ATOM 1656 O O . SER A 1 198 ? 31.379 -7.578 5.368 1.00 31.66 198 SER A O 1
ATOM 1658 N N . SER A 1 199 ? 32.256 -9.189 6.682 1.00 33.16 199 SER A N 1
ATOM 1659 C CA . SER A 1 199 ? 33.404 -9.533 5.848 1.00 33.16 199 SER A CA 1
ATOM 1660 C C . SER A 1 199 ? 33.067 -10.793 5.041 1.00 33.16 199 SER A C 1
ATOM 1662 O O . SER A 1 199 ? 32.660 -11.804 5.611 1.00 33.16 199 SER A O 1
ATOM 1664 N N . SER A 1 200 ? 33.176 -10.722 3.716 1.00 32.75 200 SER A N 1
ATOM 1665 C CA . SER A 1 200 ? 33.594 -11.838 2.848 1.00 32.75 200 SER A CA 1
ATOM 1666 C C . SER A 1 200 ? 33.683 -11.358 1.399 1.00 32.75 200 SER A C 1
ATOM 1668 O O . SER A 1 200 ? 32.689 -11.191 0.696 1.00 32.75 200 SER A O 1
ATOM 1670 N N . ASP A 1 201 ? 34.915 -11.042 1.015 1.00 29.45 201 ASP A N 1
ATOM 1671 C CA . ASP A 1 201 ? 35.638 -11.651 -0.100 1.00 29.45 201 ASP A CA 1
ATOM 1672 C C . ASP A 1 201 ? 34.846 -11.953 -1.378 1.00 29.45 201 ASP A C 1
ATOM 1674 O O . ASP A 1 201 ? 34.174 -12.973 -1.535 1.00 29.45 201 ASP A O 1
ATOM 1678 N N . TYR A 1 202 ? 35.053 -11.068 -2.351 1.00 30.50 202 TYR A N 1
ATOM 1679 C CA . TYR A 1 202 ? 35.000 -11.415 -3.760 1.00 30.50 202 TYR A CA 1
ATOM 1680 C C . TYR A 1 202 ? 36.205 -12.301 -4.079 1.00 30.50 202 TYR A C 1
ATOM 1682 O O . TYR A 1 202 ? 37.330 -11.811 -4.064 1.00 30.50 202 TYR A O 1
ATOM 1690 N N . ASN A 1 203 ? 35.963 -13.567 -4.412 1.00 31.30 203 ASN A N 1
ATOM 1691 C CA . ASN A 1 203 ? 36.886 -14.325 -5.245 1.00 31.30 203 ASN A CA 1
ATOM 1692 C C . ASN A 1 203 ? 36.267 -14.505 -6.631 1.00 31.30 203 ASN A C 1
ATOM 1694 O O . ASN A 1 203 ? 35.172 -15.048 -6.795 1.00 31.30 203 ASN A O 1
ATOM 1698 N N . GLU A 1 204 ? 36.991 -13.938 -7.592 1.00 34.06 204 GLU A N 1
ATOM 1699 C CA . GLU A 1 204 ? 37.090 -14.344 -8.988 1.00 34.06 204 GLU A CA 1
ATOM 1700 C C . GLU A 1 204 ? 37.088 -15.868 -9.118 1.00 34.06 204 GLU A C 1
ATOM 1702 O O . GLU A 1 204 ? 37.771 -16.537 -8.356 1.00 34.06 204 GLU A O 1
ATOM 1707 N N . ASP A 1 205 ? 36.352 -16.388 -10.099 1.00 34.06 205 ASP A N 1
ATOM 1708 C CA . ASP A 1 205 ? 36.891 -17.431 -10.968 1.00 34.06 205 ASP A CA 1
ATOM 1709 C C . ASP A 1 205 ? 36.087 -17.489 -12.271 1.00 34.06 205 ASP A C 1
ATOM 1711 O O . ASP A 1 205 ? 34.882 -17.750 -12.327 1.00 34.06 205 ASP A O 1
ATOM 1715 N N . SER A 1 206 ? 36.814 -17.169 -13.335 1.00 37.19 206 SER A N 1
ATOM 1716 C CA . SER A 1 206 ? 36.547 -17.503 -14.723 1.00 37.19 206 SER A CA 1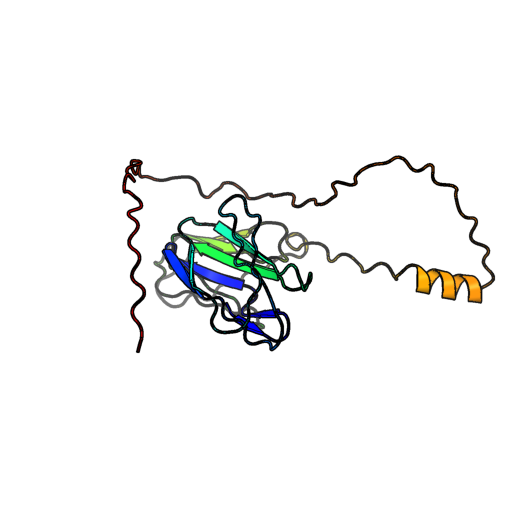
ATOM 1717 C C . SER A 1 206 ? 36.405 -19.009 -14.907 1.00 37.19 206 SER A C 1
ATOM 1719 O O . SER A 1 206 ? 37.209 -19.742 -14.351 1.00 37.19 206 SER A O 1
ATOM 1721 N N . ASN A 1 207 ? 35.489 -19.444 -15.774 1.00 33.84 207 ASN A N 1
ATOM 1722 C CA . ASN A 1 207 ? 35.761 -20.507 -16.743 1.00 33.84 207 ASN A CA 1
ATOM 1723 C C . ASN A 1 207 ? 34.773 -20.395 -17.912 1.00 33.84 207 ASN A C 1
ATOM 1725 O O . ASN A 1 207 ? 33.562 -20.556 -17.762 1.00 33.84 207 ASN A O 1
ATOM 1729 N N . TYR A 1 208 ? 35.338 -20.022 -19.059 1.00 37.66 208 TYR A N 1
ATOM 1730 C CA . TYR A 1 208 ? 34.858 -20.395 -20.384 1.00 37.66 208 TYR A CA 1
ATOM 1731 C C . TYR A 1 208 ? 35.044 -21.905 -20.513 1.00 37.66 208 TYR A C 1
ATOM 1733 O O . TYR A 1 208 ? 36.131 -22.369 -20.198 1.00 37.66 208 TYR A O 1
ATOM 1741 N N . ASP A 1 209 ? 34.046 -22.616 -21.022 1.00 38.59 209 ASP A N 1
ATOM 1742 C CA . ASP A 1 209 ? 34.276 -23.843 -21.779 1.00 38.59 209 ASP A CA 1
ATOM 1743 C C . ASP A 1 209 ? 33.227 -23.927 -22.893 1.00 38.59 209 ASP A C 1
ATOM 1745 O O . ASP A 1 209 ? 32.033 -23.688 -22.675 1.00 38.59 209 ASP A O 1
ATOM 1749 N N . ASP A 1 210 ? 33.752 -24.170 -24.091 1.00 42.62 210 ASP A N 1
ATOM 1750 C CA . ASP A 1 210 ? 33.069 -24.435 -25.351 1.00 42.62 210 ASP A CA 1
ATOM 1751 C C . ASP A 1 210 ? 32.336 -25.786 -25.312 1.00 42.62 210 ASP A C 1
ATOM 1753 O O . ASP A 1 210 ? 32.839 -26.743 -24.726 1.00 42.62 210 ASP A O 1
ATOM 1757 N N . ASP A 1 211 ? 31.164 -25.840 -25.957 1.00 48.19 211 ASP A N 1
ATOM 1758 C CA . ASP A 1 211 ? 30.710 -26.908 -26.876 1.00 48.19 211 ASP A CA 1
ATOM 1759 C C . ASP A 1 211 ? 29.326 -26.567 -27.473 1.00 48.19 211 ASP A C 1
ATOM 1761 O O . ASP A 1 211 ? 28.359 -26.317 -26.709 1.00 48.19 211 ASP A O 1
#

Sequence (211 aa):
MVQKNKEFFPKVLVAPINTKVWFPNKDPIFHNIFSYNKIKKLDLGKYKGKGRPITFQKQGIYPIGCEIHAWMAAYIIILNSDFYGKSNINGYFSIKNLKAGEHILNIWSPELKKRIKRKITLKNGINKIKVFIKAKEMKKKRRKKKPRYESNFEANKKGIKLSNPKKKRKEKYDSDDDYNDQYDDDYTDNDSKYDDDSSSDYNEDSNYDDD

Radius of gyration: 24.23 Å; chains: 1; bounding box: 56×70×54 Å

Foldseek 3Di:
DECDPNEDPPQEAEDEAFDWDWYAYPDPAWWWKFFPDPQDTDTQPIDHGGGGTDGHHDADKTWIDTPVRRPHIGIYGYDNDPFDWDADPVRDTDGPDDDFAKDWDWDDDPQFPDIDTDIDGGDPDDDDDDDDDDPVRGDDDPDPDPPVVVVVVVCVVVVNDDDDDPDDDDPDPPPPPCPVPPPPPVPDDDDDDDDDDDDDDDDDDDDDDDD

pLDDT: mean 77.25, std 25.78, range [27.42, 98.5]